Protein AF-A0A955KZ70-F1 (afdb_monomer_lite)

Radius of gyration: 21.98 Å; chains: 1; bounding box: 51×61×55 Å

Organism: NCBI:txid2099670

Structure (mmCIF, N/CA/C/O backbone):
data_AF-A0A955KZ70-F1
#
_entry.id   AF-A0A955KZ70-F1
#
loop_
_atom_site.group_PDB
_atom_site.id
_atom_site.type_symbol
_atom_site.label_atom_id
_atom_site.label_alt_id
_atom_site.label_comp_id
_atom_site.label_asym_id
_atom_site.label_entity_id
_atom_site.label_seq_id
_atom_site.pdbx_PDB_ins_code
_atom_site.Cartn_x
_atom_site.Cartn_y
_atom_site.Cartn_z
_atom_site.occupancy
_atom_site.B_iso_or_equiv
_atom_site.auth_seq_id
_atom_site.auth_comp_id
_atom_site.auth_asym_id
_atom_site.auth_atom_id
_atom_site.pdbx_PDB_model_num
ATOM 1 N N . MET A 1 1 ? 2.677 -32.864 -7.593 1.00 46.44 1 MET A N 1
ATOM 2 C CA . MET A 1 1 ? 2.052 -32.906 -6.251 1.00 46.44 1 MET A CA 1
ATOM 3 C C . MET A 1 1 ? 2.505 -31.728 -5.396 1.00 46.44 1 MET A C 1
ATOM 5 O O . MET A 1 1 ? 1.663 -30.905 -5.088 1.00 46.44 1 MET A O 1
ATOM 9 N N . VAL A 1 2 ? 3.796 -31.563 -5.073 1.00 53.03 2 VAL A N 1
ATOM 10 C CA . VAL A 1 2 ? 4.272 -30.420 -4.250 1.00 53.03 2 VAL A CA 1
ATOM 11 C C . VAL A 1 2 ? 3.985 -29.051 -4.892 1.00 53.03 2 VAL A C 1
ATOM 13 O O . VAL A 1 2 ? 3.490 -28.152 -4.223 1.00 53.03 2 VAL A O 1
ATOM 16 N N . THR A 1 3 ? 4.200 -28.909 -6.201 1.00 54.19 3 THR A N 1
ATOM 17 C CA . THR A 1 3 ? 3.889 -27.685 -6.969 1.00 54.19 3 TH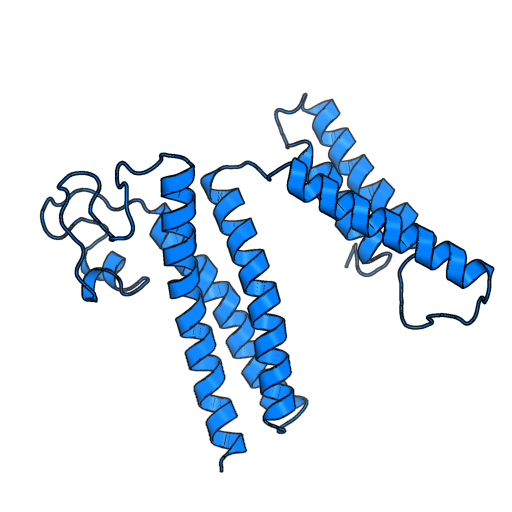R A CA 1
ATOM 18 C C . THR A 1 3 ? 2.397 -27.343 -6.976 1.00 54.19 3 THR A C 1
ATOM 20 O O . THR A 1 3 ? 2.022 -26.181 -6.878 1.00 54.19 3 THR A O 1
ATOM 23 N N . THR A 1 4 ? 1.538 -28.360 -7.008 1.00 56.03 4 THR A N 1
ATOM 24 C CA . THR A 1 4 ? 0.077 -28.217 -7.002 1.00 56.03 4 THR A CA 1
ATOM 25 C C . THR A 1 4 ? -0.451 -27.763 -5.634 1.00 56.03 4 THR A C 1
ATOM 27 O O . THR A 1 4 ? -1.346 -26.930 -5.578 1.00 56.03 4 THR A O 1
ATOM 30 N N . TYR A 1 5 ? 0.146 -28.242 -4.534 1.00 57.38 5 TYR A N 1
ATOM 31 C CA . TYR A 1 5 ? -0.207 -27.837 -3.164 1.00 57.38 5 TYR A CA 1
ATOM 32 C C . TYR A 1 5 ? 0.228 -26.406 -2.822 1.00 57.38 5 TYR A C 1
ATOM 34 O O . TYR A 1 5 ? -0.508 -25.686 -2.147 1.00 57.38 5 TYR A O 1
ATOM 42 N N . ILE A 1 6 ? 1.405 -25.981 -3.297 1.00 59.75 6 ILE A N 1
ATOM 43 C CA . ILE A 1 6 ? 1.870 -24.594 -3.139 1.00 59.75 6 ILE A CA 1
ATOM 44 C C . ILE A 1 6 ? 0.916 -23.637 -3.867 1.00 59.75 6 ILE A C 1
ATOM 46 O O . ILE A 1 6 ? 0.577 -22.597 -3.310 1.00 59.75 6 ILE A O 1
ATOM 50 N N . GLY A 1 7 ? 0.425 -24.030 -5.049 1.00 60.81 7 GLY A N 1
ATOM 51 C CA . GLY A 1 7 ? -0.541 -23.255 -5.828 1.00 60.81 7 GLY A CA 1
ATOM 52 C C . GLY A 1 7 ? -1.852 -22.972 -5.091 1.00 60.81 7 GLY A C 1
ATOM 53 O O . GLY A 1 7 ? -2.338 -21.860 -5.173 1.00 60.81 7 GLY A O 1
ATOM 54 N N . SER A 1 8 ? -2.401 -23.921 -4.322 1.00 71.50 8 SER A N 1
ATOM 55 C CA . SER A 1 8 ? -3.712 -23.730 -3.665 1.00 71.50 8 SER A CA 1
ATOM 56 C C . SER A 1 8 ? -3.635 -23.117 -2.262 1.00 71.50 8 SER A C 1
ATOM 58 O O . SER A 1 8 ? -4.561 -22.435 -1.839 1.00 71.50 8 SER A O 1
ATOM 60 N N . ILE A 1 9 ? -2.564 -23.375 -1.502 1.00 85.31 9 ILE A N 1
ATOM 61 C CA . ILE A 1 9 ? -2.463 -22.929 -0.098 1.00 85.31 9 ILE A CA 1
ATOM 62 C C . ILE A 1 9 ? -1.938 -21.494 -0.001 1.00 85.31 9 ILE A C 1
ATOM 64 O O . ILE A 1 9 ? -2.443 -20.699 0.791 1.00 85.31 9 ILE A O 1
ATOM 68 N N . LEU A 1 10 ? -0.926 -21.153 -0.802 1.00 87.88 10 LEU A N 1
ATOM 69 C CA . LEU A 1 10 ? -0.302 -19.832 -0.796 1.00 87.88 10 LEU A CA 1
ATOM 70 C C . LEU A 1 10 ? -1.296 -18.670 -1.004 1.00 87.88 10 LEU A C 1
ATOM 72 O O . LEU A 1 10 ? -1.274 -17.755 -0.180 1.00 87.88 10 LEU A O 1
ATOM 76 N N . PRO A 1 11 ? -2.189 -18.674 -2.015 1.00 89.25 11 PRO A N 1
ATOM 77 C CA . PRO A 1 11 ? -3.145 -17.582 -2.220 1.00 89.25 11 PRO A CA 1
ATOM 78 C C . PRO A 1 11 ? -4.114 -17.431 -1.041 1.00 89.25 11 PRO A C 1
ATOM 80 O O . PRO A 1 11 ? -4.435 -16.309 -0.657 1.00 89.25 11 PRO A O 1
ATOM 83 N N . ILE A 1 12 ? -4.521 -18.533 -0.401 1.00 91.25 12 ILE A N 1
ATOM 84 C CA . ILE A 1 12 ? -5.393 -18.505 0.785 1.00 91.25 12 ILE A CA 1
ATOM 85 C C . ILE A 1 12 ? -4.675 -17.846 1.968 1.00 91.25 12 ILE A C 1
ATOM 87 O O . ILE A 1 12 ? -5.262 -17.021 2.670 1.00 91.25 12 ILE A O 1
ATOM 91 N N . LEU A 1 13 ? -3.397 -18.177 2.183 1.00 92.00 13 LEU A N 1
ATOM 92 C CA . LEU A 1 13 ? -2.587 -17.546 3.228 1.00 92.00 13 LEU A CA 1
ATOM 93 C C . LEU A 1 13 ? -2.415 -16.045 2.970 1.00 92.00 13 LEU A C 1
ATOM 95 O O . LEU A 1 13 ? -2.561 -15.249 3.895 1.00 92.00 13 LEU A O 1
ATOM 99 N N . VAL A 1 14 ? -2.151 -15.657 1.720 1.00 92.69 14 VAL A N 1
ATOM 100 C CA . VAL A 1 14 ? -2.028 -14.252 1.303 1.00 92.69 14 VAL A CA 1
ATOM 101 C C . VAL A 1 14 ? -3.346 -13.504 1.527 1.00 92.69 14 VAL A C 1
ATOM 103 O O . VAL A 1 14 ? -3.342 -12.442 2.148 1.00 92.69 14 VAL A O 1
ATOM 106 N N . LEU A 1 15 ? -4.478 -14.081 1.120 1.00 94.25 15 LEU A N 1
ATOM 107 C CA . LEU A 1 15 ? -5.811 -13.513 1.335 1.00 94.25 15 LEU A CA 1
ATOM 108 C C . LEU A 1 15 ? -6.093 -13.259 2.824 1.00 94.25 15 LEU A C 1
ATOM 110 O O . LEU A 1 15 ? -6.587 -12.192 3.182 1.00 94.25 15 LEU A O 1
ATOM 114 N N . ALA A 1 16 ? -5.769 -14.221 3.694 1.00 93.75 16 ALA A N 1
ATOM 115 C CA . ALA A 1 16 ? -5.977 -14.095 5.137 1.00 93.75 16 ALA A CA 1
ATOM 116 C C . ALA A 1 16 ? -5.027 -13.078 5.795 1.00 93.75 16 ALA A C 1
ATOM 118 O O . ALA A 1 16 ? -5.385 -12.444 6.788 1.00 93.75 16 ALA A O 1
ATOM 119 N N . LEU A 1 17 ? -3.824 -12.906 5.246 1.00 94.00 17 LEU A N 1
ATOM 120 C CA . LEU A 1 17 ? -2.806 -12.000 5.773 1.00 94.00 17 LEU A CA 1
ATOM 121 C C . LEU A 1 17 ? -3.188 -10.521 5.594 1.00 94.00 17 LEU A C 1
ATOM 123 O O . LEU A 1 17 ? -2.917 -9.716 6.484 1.00 94.00 17 LEU A O 1
ATOM 127 N N . GLY A 1 18 ? -3.871 -10.165 4.504 1.00 94.19 18 GLY A N 1
ATOM 128 C CA . GLY A 1 18 ? -4.279 -8.784 4.217 1.00 94.19 18 GLY A CA 1
ATOM 129 C C . GLY A 1 18 ? -5.110 -8.115 5.322 1.00 94.19 18 GLY A C 1
ATOM 130 O O . GLY A 1 18 ? -4.689 -7.081 5.844 1.00 94.19 18 GLY A O 1
ATOM 131 N N . PRO A 1 19 ? -6.259 -8.685 5.733 1.00 94.19 19 PRO A N 1
ATOM 132 C CA . PRO A 1 19 ? -7.083 -8.144 6.817 1.00 94.19 19 PRO A CA 1
ATOM 133 C C . PRO A 1 19 ? -6.347 -8.071 8.156 1.00 94.19 19 PRO A C 1
ATOM 135 O O . PRO A 1 19 ? -6.541 -7.123 8.911 1.00 94.19 19 PRO A O 1
ATOM 138 N N . VAL A 1 20 ? -5.484 -9.050 8.450 1.00 93.81 20 VAL A N 1
ATOM 139 C CA . VAL A 1 20 ? -4.695 -9.081 9.692 1.00 93.81 20 VAL A CA 1
ATOM 140 C C . VAL A 1 20 ? -3.697 -7.925 9.722 1.00 93.81 20 VAL A C 1
ATOM 142 O O . VAL A 1 20 ? -3.636 -7.193 10.712 1.00 93.81 20 VAL A O 1
ATOM 145 N N . LEU A 1 21 ? -2.952 -7.723 8.629 1.00 93.50 21 LEU A N 1
ATOM 146 C CA . LEU A 1 21 ? -2.047 -6.582 8.494 1.00 93.50 21 LEU A CA 1
ATOM 147 C C . LEU A 1 21 ? -2.810 -5.259 8.579 1.00 93.50 21 LEU A C 1
ATOM 149 O O . LEU A 1 21 ? -2.391 -4.362 9.306 1.00 93.50 21 LEU A O 1
ATOM 153 N N . ALA A 1 22 ? -3.944 -5.145 7.890 1.00 93.81 22 ALA A N 1
ATOM 154 C CA . ALA A 1 22 ? -4.747 -3.931 7.898 1.00 93.81 22 ALA A CA 1
ATOM 155 C C . ALA A 1 22 ? -5.300 -3.589 9.289 1.00 93.81 22 ALA A C 1
ATOM 157 O O . ALA A 1 22 ? -5.243 -2.431 9.694 1.00 93.81 22 ALA A O 1
ATOM 158 N N . SER A 1 23 ? -5.775 -4.587 10.041 1.00 91.69 23 SER A N 1
ATOM 159 C CA . SER A 1 23 ? -6.260 -4.415 11.417 1.00 91.69 23 SER A CA 1
ATOM 160 C C . SER A 1 23 ? -5.151 -3.893 12.338 1.00 91.69 23 SER A C 1
ATOM 162 O O . SER A 1 23 ? -5.338 -2.924 13.078 1.00 91.69 23 SER A O 1
ATOM 164 N N . PHE A 1 24 ? -3.951 -4.479 12.236 1.00 90.19 24 PHE A N 1
ATOM 165 C CA . PHE A 1 24 ? -2.783 -4.033 12.996 1.00 90.19 24 PHE A CA 1
ATOM 166 C C . PHE A 1 24 ? -2.364 -2.601 12.635 1.00 90.19 24 PHE A C 1
ATOM 168 O O . PHE A 1 24 ? -2.161 -1.775 13.528 1.00 90.19 24 PHE A O 1
ATOM 175 N N . LEU A 1 25 ? -2.267 -2.292 11.339 1.00 89.88 25 LEU A N 1
ATOM 176 C CA . LEU A 1 25 ? -1.897 -0.964 10.849 1.00 89.88 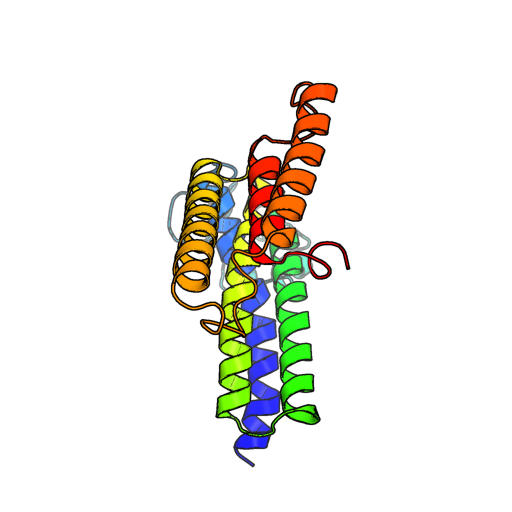25 LEU A CA 1
ATOM 177 C C . LEU A 1 25 ? -2.917 0.095 11.266 1.00 89.88 25 LEU A C 1
ATOM 179 O O . LEU A 1 25 ? -2.528 1.143 11.771 1.00 89.88 25 LEU A O 1
ATOM 183 N N . ALA A 1 26 ? -4.213 -0.192 11.134 1.00 90.75 26 ALA A N 1
ATOM 184 C CA . ALA A 1 26 ? -5.276 0.703 11.575 1.00 90.75 26 ALA A CA 1
ATOM 185 C C . ALA A 1 26 ? -5.158 1.021 13.069 1.00 90.75 26 ALA A C 1
ATOM 187 O O . ALA A 1 26 ? -5.170 2.190 13.451 1.00 90.75 26 ALA A O 1
ATOM 188 N N . ALA A 1 27 ? -4.967 0.001 13.910 1.00 88.00 27 ALA A N 1
ATOM 189 C CA . ALA A 1 27 ? -4.775 0.199 15.343 1.00 88.00 27 ALA A CA 1
ATOM 190 C C . ALA A 1 27 ? -3.533 1.054 15.651 1.00 88.00 27 ALA A C 1
ATOM 192 O O . ALA A 1 27 ? -3.576 1.903 16.541 1.00 88.00 27 ALA A O 1
ATOM 193 N N . GLN A 1 28 ? -2.435 0.862 14.916 1.00 87.69 28 GLN A N 1
ATOM 194 C CA . GLN A 1 28 ? -1.212 1.642 15.097 1.00 87.69 28 GLN A CA 1
ATOM 195 C C . GLN A 1 28 ? -1.403 3.113 14.699 1.00 87.69 28 GLN A C 1
ATOM 197 O O . GLN A 1 28 ? -1.116 4.000 15.502 1.00 87.69 28 GLN A O 1
ATOM 202 N N . VAL A 1 29 ? -1.970 3.370 13.517 1.00 87.44 29 VAL A N 1
ATOM 203 C CA . VAL A 1 29 ? -2.282 4.725 13.029 1.00 87.44 29 VAL A CA 1
ATOM 204 C C . VAL A 1 29 ? -3.228 5.443 13.991 1.00 87.44 29 VAL A C 1
ATOM 206 O O . VAL A 1 29 ? -3.049 6.626 14.281 1.00 87.44 29 VAL A O 1
ATOM 209 N N . MET A 1 30 ? -4.217 4.734 14.539 1.00 86.00 30 MET A N 1
ATOM 210 C CA . MET A 1 30 ? -5.145 5.310 15.510 1.00 86.00 30 MET A CA 1
ATOM 211 C C . MET A 1 30 ? -4.475 5.703 16.830 1.00 86.00 30 MET A C 1
ATOM 213 O O . MET A 1 30 ? -4.796 6.759 17.377 1.00 86.00 30 MET A O 1
ATOM 217 N N . ARG A 1 31 ? -3.518 4.908 17.321 1.00 85.81 31 ARG A N 1
ATOM 218 C CA . ARG A 1 31 ? -2.749 5.234 18.533 1.00 85.81 31 ARG A CA 1
ATOM 219 C C . ARG A 1 31 ? -1.814 6.416 18.321 1.00 85.81 31 ARG A C 1
ATOM 221 O O . ARG A 1 31 ? -1.757 7.296 19.175 1.00 85.81 31 ARG A O 1
ATOM 228 N N . GLU A 1 32 ? -1.098 6.442 17.199 1.00 83.69 32 GLU A N 1
ATOM 229 C CA . GLU A 1 32 ? -0.140 7.508 16.879 1.00 83.69 32 GLU A CA 1
ATOM 230 C C . GLU A 1 32 ? -0.822 8.870 16.737 1.00 83.69 32 GLU A C 1
ATOM 232 O O . GLU A 1 32 ? -0.298 9.876 17.210 1.00 83.69 32 GLU A O 1
ATOM 237 N N . ASN A 1 33 ? -2.026 8.891 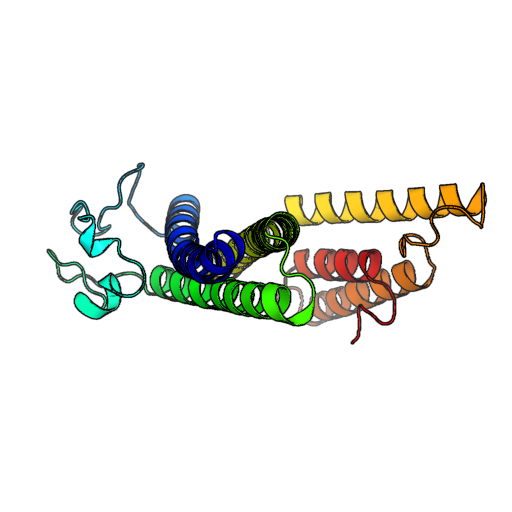16.163 1.00 82.94 33 ASN A N 1
ATOM 238 C CA . ASN A 1 33 ? -2.805 10.114 15.973 1.00 82.94 33 ASN A CA 1
ATOM 239 C C . ASN A 1 33 ? -3.749 10.440 17.145 1.00 82.94 33 ASN A C 1
ATOM 241 O O . ASN A 1 33 ? -4.501 11.410 17.077 1.00 82.94 33 ASN A O 1
ATOM 245 N N . GLY A 1 34 ? -3.722 9.652 18.227 1.00 80.94 34 GLY A N 1
ATOM 246 C CA . GLY A 1 34 ? -4.518 9.912 19.429 1.00 80.94 34 GLY A CA 1
ATOM 247 C C . GLY A 1 34 ? -6.029 9.722 19.254 1.00 80.94 34 GLY A C 1
ATOM 248 O O . GLY A 1 34 ? -6.797 10.270 20.041 1.00 80.94 34 GLY A O 1
ATOM 249 N N . PHE A 1 35 ? -6.468 8.945 18.256 1.00 80.62 35 PHE A N 1
ATOM 250 C CA . PHE A 1 35 ? -7.884 8.590 18.081 1.00 80.62 35 PHE A CA 1
ATOM 251 C C . PHE A 1 35 ? -8.385 7.626 19.169 1.00 80.62 35 PHE A C 1
ATOM 253 O O . PHE A 1 35 ? -9.586 7.542 19.408 1.00 80.62 35 PHE A O 1
ATOM 260 N N . THR A 1 36 ? -7.472 6.923 19.845 1.00 76.19 36 THR A N 1
ATOM 261 C CA . THR A 1 36 ? -7.767 5.941 20.901 1.00 76.19 36 THR A CA 1
ATOM 262 C C . THR A 1 36 ? -7.035 6.295 22.194 1.00 76.19 36 THR A C 1
ATOM 264 O O . THR A 1 36 ? -5.884 6.737 22.156 1.00 76.19 36 THR A O 1
ATOM 267 N N . GLY A 1 37 ? -7.657 6.039 23.347 1.00 67.31 37 GLY A N 1
ATOM 268 C CA . GLY A 1 37 ? -7.034 6.208 24.666 1.00 67.31 37 GLY A CA 1
ATOM 269 C C . GLY A 1 37 ? -6.081 5.066 25.044 1.00 67.31 37 GLY A C 1
ATOM 270 O O . GLY A 1 37 ? -5.292 5.199 25.983 1.00 67.31 37 GLY A O 1
ATOM 271 N N . ALA A 1 38 ? -6.135 3.948 24.314 1.00 68.75 38 ALA A N 1
ATOM 272 C CA . ALA A 1 38 ? -5.283 2.783 24.507 1.00 68.75 38 ALA A CA 1
ATOM 273 C C . ALA A 1 38 ? -3.780 3.101 24.346 1.00 68.75 38 ALA A C 1
ATOM 275 O O . ALA A 1 38 ? -3.282 3.319 23.242 1.00 68.75 38 ALA A O 1
ATOM 276 N N . LYS A 1 39 ? -3.027 3.046 25.453 1.00 61.41 39 LYS A N 1
ATOM 277 C CA . LYS A 1 39 ? -1.557 3.150 25.476 1.00 61.41 39 LYS A CA 1
ATOM 278 C C . LYS A 1 39 ? -0.944 1.787 25.807 1.00 61.41 39 LYS A C 1
ATOM 280 O O . LYS A 1 39 ? -1.027 1.333 26.944 1.00 61.41 39 LYS A O 1
ATOM 285 N N . GLY A 1 40 ? -0.337 1.126 24.819 1.00 64.94 40 GLY A N 1
ATOM 286 C CA . GLY A 1 40 ? 0.398 -0.133 25.003 1.00 64.94 40 GLY A CA 1
ATOM 287 C C . GLY A 1 40 ? 0.194 -1.155 23.881 1.00 64.94 40 GLY A C 1
ATOM 288 O O . GLY A 1 40 ? -0.553 -0.925 22.935 1.00 64.94 40 GLY A O 1
ATOM 289 N N . ASN A 1 41 ? 0.852 -2.312 24.008 1.00 65.31 41 ASN A N 1
ATOM 290 C CA . ASN A 1 41 ? 0.853 -3.358 22.973 1.00 65.31 41 ASN A CA 1
ATOM 291 C C . ASN A 1 41 ? -0.421 -4.215 22.927 1.00 65.31 41 ASN A C 1
ATOM 293 O O . ASN A 1 41 ? -0.610 -4.966 21.973 1.00 65.31 41 ASN A O 1
ATOM 297 N N . ARG A 1 42 ? -1.281 -4.163 23.951 1.00 77.19 42 ARG A N 1
ATOM 298 C CA . ARG A 1 42 ? -2.476 -5.016 24.019 1.00 77.19 42 ARG A CA 1
ATOM 299 C C . ARG A 1 42 ? -3.686 -4.325 23.398 1.00 77.19 42 ARG A C 1
ATOM 301 O O . ARG A 1 42 ? -3.906 -3.137 23.610 1.00 77.19 42 ARG A O 1
ATOM 308 N N . SER A 1 43 ? -4.492 -5.095 22.672 1.00 79.38 43 SER A N 1
ATOM 309 C CA . SER A 1 43 ? -5.783 -4.643 22.154 1.00 79.38 43 SER A CA 1
ATOM 310 C C . SER A 1 43 ? -6.782 -4.527 23.305 1.00 79.38 43 SER A C 1
ATOM 312 O O . SER A 1 43 ? -7.121 -5.520 23.956 1.00 79.38 43 SER A O 1
ATOM 314 N N . VAL A 1 44 ? -7.229 -3.304 23.576 1.00 84.81 44 VAL A N 1
ATOM 315 C CA . VAL A 1 44 ? -8.145 -2.976 24.673 1.00 84.81 44 VAL A CA 1
ATOM 316 C C . VAL A 1 44 ? -9.274 -2.092 24.161 1.00 84.81 44 VAL A C 1
ATOM 318 O O . VAL A 1 44 ? -9.094 -1.336 23.213 1.00 84.81 44 VAL A O 1
ATOM 321 N N . CYS A 1 45 ? -10.439 -2.185 24.791 1.00 83.19 45 CYS A N 1
ATOM 322 C CA . CYS A 1 45 ? -11.532 -1.253 24.545 1.00 83.19 45 CYS A CA 1
ATOM 323 C C . CYS A 1 45 ? -11.221 0.116 25.168 1.00 83.19 45 CYS A C 1
ATOM 325 O O . CYS A 1 45 ? -10.943 0.187 26.365 1.00 83.19 45 CYS A O 1
ATOM 327 N N . ASP A 1 46 ? -11.357 1.192 24.390 1.00 79.94 46 ASP A N 1
ATOM 328 C CA . ASP A 1 46 ? -11.073 2.563 24.837 1.00 79.94 46 ASP A CA 1
ATOM 329 C C . ASP A 1 46 ? -12.003 3.075 25.945 1.00 79.94 46 ASP A C 1
ATOM 331 O O . ASP A 1 46 ? -11.604 3.925 26.734 1.00 79.94 46 ASP A O 1
ATOM 335 N N . HIS A 1 47 ? -13.228 2.547 26.041 1.00 83.06 47 HIS A N 1
ATOM 336 C CA . HIS A 1 47 ? -14.207 3.007 27.031 1.00 83.06 47 HIS A CA 1
ATOM 337 C C . HIS A 1 47 ? -14.127 2.240 28.357 1.00 83.06 47 HIS A C 1
ATOM 339 O O . HIS A 1 47 ? -14.238 2.826 29.430 1.00 83.06 47 HIS A O 1
ATOM 345 N N . CYS A 1 48 ? -14.005 0.910 28.312 1.00 83.81 48 CYS A N 1
ATOM 346 C CA . CYS A 1 48 ? -14.082 0.073 29.518 1.00 83.81 48 CYS A CA 1
ATOM 347 C C . CYS A 1 48 ? -12.759 -0.595 29.910 1.00 83.81 48 CYS A C 1
ATOM 349 O O . CYS A 1 48 ? -12.720 -1.314 30.907 1.00 83.81 48 CYS A O 1
ATOM 351 N N . GLY A 1 49 ? -11.695 -0.424 29.118 1.00 82.81 49 GLY A N 1
ATOM 352 C CA . GLY A 1 49 ? -10.398 -1.059 29.359 1.00 82.81 49 GLY A CA 1
ATOM 353 C C . GLY A 1 49 ? -10.414 -2.585 29.225 1.00 82.81 49 GLY A C 1
ATOM 354 O O . GLY A 1 49 ? -9.449 -3.248 29.604 1.00 82.81 49 GLY A O 1
ATOM 355 N N . TYR A 1 50 ? -11.499 -3.174 28.706 1.00 84.81 50 TYR A N 1
ATOM 356 C CA . TYR A 1 50 ? -11.584 -4.616 28.503 1.00 84.81 50 TYR A CA 1
ATOM 357 C C . TYR A 1 50 ? -10.508 -5.080 27.524 1.00 84.81 50 TYR A C 1
ATOM 359 O O . TYR A 1 50 ? -10.458 -4.612 26.387 1.00 84.81 50 TYR A O 1
ATOM 367 N N . GLN A 1 51 ? -9.679 -6.026 27.962 1.00 86.25 51 GLN A N 1
ATOM 368 C CA . GLN A 1 51 ? -8.710 -6.682 27.100 1.00 86.25 51 GLN A CA 1
ATOM 369 C C . GLN A 1 51 ? -9.427 -7.649 26.149 1.00 86.25 51 GLN A C 1
ATOM 371 O O . GLN A 1 51 ? -10.051 -8.617 26.594 1.00 86.25 51 GLN A O 1
ATOM 376 N N . LEU A 1 52 ? -9.309 -7.380 24.848 1.00 84.12 52 LEU A N 1
ATOM 377 C CA . LEU A 1 52 ? -9.951 -8.151 23.784 1.00 84.12 52 LEU A CA 1
ATOM 378 C C . LEU A 1 52 ? -9.396 -9.581 23.741 1.00 84.12 52 LEU A C 1
ATOM 380 O O . LEU A 1 52 ? -8.188 -9.799 23.881 1.00 84.12 52 LEU A O 1
ATOM 384 N N . GLN A 1 53 ? -10.288 -10.559 23.575 1.00 86.25 53 GLN A N 1
ATOM 385 C CA . GLN A 1 53 ? -9.911 -11.964 23.417 1.00 86.25 53 GLN A CA 1
ATOM 386 C C . GLN A 1 53 ? -9.501 -12.245 21.965 1.00 86.25 53 GLN A C 1
ATOM 388 O O . GLN A 1 53 ? -9.924 -11.517 21.069 1.00 86.25 53 GLN A O 1
ATOM 393 N N . PRO A 1 54 ? -8.761 -13.334 21.683 1.00 83.56 54 PRO A N 1
ATOM 394 C CA . PRO A 1 54 ? -8.403 -13.711 20.312 1.00 83.56 54 PRO A CA 1
ATOM 395 C C . PRO A 1 54 ? -9.603 -13.805 19.361 1.00 83.56 54 PRO A C 1
ATOM 397 O O . PRO A 1 54 ? -9.504 -13.420 18.203 1.00 83.56 54 PRO A O 1
ATOM 400 N N . ILE A 1 55 ? -10.762 -14.246 19.861 1.00 84.25 55 ILE A N 1
ATOM 401 C CA . ILE A 1 55 ? -11.995 -14.336 19.067 1.00 84.25 55 ILE A CA 1
ATOM 402 C C . ILE A 1 55 ? -12.556 -12.958 18.683 1.00 84.25 55 ILE A C 1
ATOM 404 O O . ILE A 1 55 ? -13.227 -12.826 17.665 1.00 84.25 55 ILE A O 1
ATOM 408 N N . ASP A 1 56 ? -12.259 -11.928 19.480 1.00 83.25 56 ASP A N 1
ATOM 409 C CA . ASP A 1 56 ? -12.647 -10.546 19.200 1.00 83.25 56 ASP A CA 1
ATOM 410 C C . ASP A 1 56 ? -11.648 -9.868 18.233 1.00 83.25 56 ASP A C 1
ATOM 412 O O . ASP A 1 56 ? -11.910 -8.767 17.756 1.00 83.25 56 ASP A O 1
ATOM 416 N N . LEU A 1 57 ? -10.522 -10.527 17.921 1.00 84.88 57 LEU A N 1
ATOM 417 C CA . LEU A 1 57 ? -9.461 -10.046 17.027 1.00 84.88 57 LEU A CA 1
ATOM 418 C C . LEU A 1 57 ? -9.504 -10.681 15.631 1.00 84.88 57 LEU A C 1
ATOM 420 O O . LEU A 1 57 ? -8.639 -10.382 14.814 1.00 84.88 57 LEU A O 1
ATOM 424 N N . ILE A 1 58 ? -10.471 -11.563 15.350 1.00 88.31 58 ILE A N 1
ATOM 425 C CA . ILE A 1 58 ? -10.635 -12.151 14.014 1.00 88.31 58 ILE A CA 1
ATOM 426 C C . ILE A 1 58 ? -11.144 -11.050 13.069 1.00 88.31 58 ILE A C 1
ATOM 428 O O . ILE A 1 58 ? -12.295 -10.630 13.244 1.00 88.31 58 ILE A O 1
ATOM 432 N N . PRO A 1 59 ? -10.342 -10.600 12.079 1.00 86.50 59 PRO A N 1
ATOM 433 C CA . PRO A 1 59 ? -10.715 -9.488 11.208 1.00 86.50 59 PRO A CA 1
ATOM 434 C C . PRO A 1 59 ? -12.051 -9.744 10.512 1.00 86.50 59 PRO A C 1
ATOM 436 O O . PRO A 1 59 ? -12.334 -10.881 10.125 1.00 86.50 59 PRO A O 1
ATOM 439 N N . LEU A 1 60 ? -12.855 -8.694 10.335 1.00 87.75 60 LEU A N 1
ATOM 440 C CA . LEU A 1 60 ? -14.203 -8.664 9.750 1.00 87.75 60 LEU A CA 1
ATOM 441 C C . LEU A 1 60 ? -15.264 -9.448 10.533 1.00 87.75 60 LEU A C 1
ATOM 443 O O . LEU A 1 60 ? -16.361 -8.941 10.779 1.00 87.75 60 LEU A O 1
ATOM 447 N N . LEU A 1 61 ? -14.950 -10.677 10.935 1.00 87.50 61 LEU A N 1
ATOM 448 C CA . LEU A 1 61 ? -15.868 -11.595 11.587 1.00 87.50 61 LEU A CA 1
ATOM 449 C C . LEU A 1 61 ? -16.230 -11.117 12.993 1.00 87.50 61 LEU A C 1
ATOM 451 O O . LEU A 1 61 ? -17.404 -11.160 13.364 1.00 87.50 61 LEU A O 1
ATOM 455 N N . SER A 1 62 ? -15.254 -10.614 13.757 1.00 85.75 62 SER A N 1
ATOM 456 C CA . SER A 1 62 ? -15.496 -10.107 15.109 1.00 85.75 62 SER A CA 1
ATOM 457 C C . SER A 1 62 ? -16.464 -8.923 15.096 1.00 85.75 62 SER A C 1
ATOM 459 O O . SER A 1 62 ? -17.417 -8.906 15.875 1.00 85.75 62 SER A O 1
ATOM 461 N N . PHE A 1 63 ? -16.299 -7.983 14.159 1.00 85.56 63 PHE A N 1
ATOM 462 C CA . PHE A 1 63 ? -17.175 -6.821 14.018 1.00 85.56 63 PHE A CA 1
ATOM 463 C C . PHE A 1 63 ? -18.619 -7.230 13.700 1.00 85.56 63 PHE A C 1
ATOM 465 O O . PHE A 1 63 ? -19.555 -6.725 14.322 1.00 85.56 63 PHE A O 1
ATOM 472 N N . VAL A 1 64 ? -18.810 -8.187 12.784 1.00 86.88 64 VAL A N 1
ATOM 473 C CA . VAL A 1 64 ? -20.143 -8.692 12.415 1.00 86.88 64 VAL A CA 1
ATOM 474 C C . VAL A 1 64 ? -20.789 -9.453 13.577 1.00 86.88 64 VAL A C 1
ATOM 476 O O . VAL A 1 64 ? -21.938 -9.178 13.925 1.00 86.88 64 VAL A O 1
ATOM 479 N N . MET A 1 65 ? -20.055 -10.361 14.229 1.00 88.25 65 MET A N 1
ATOM 480 C CA . MET A 1 65 ? -20.559 -11.149 15.364 1.00 88.25 65 MET A CA 1
ATOM 481 C C . MET A 1 65 ? -20.935 -10.272 16.561 1.00 88.25 65 MET A C 1
ATOM 483 O O . MET A 1 65 ? -21.952 -10.504 17.214 1.00 88.25 65 MET A O 1
ATOM 487 N N . LEU A 1 66 ? -20.134 -9.243 16.831 1.00 85.75 66 LEU A N 1
ATOM 488 C CA . LEU A 1 66 ? -20.356 -8.293 17.916 1.00 85.75 66 LEU A CA 1
ATOM 489 C C . LEU A 1 66 ? -21.316 -7.152 17.534 1.00 85.75 66 LEU A C 1
ATOM 491 O O . LEU A 1 66 ? -21.604 -6.288 18.363 1.00 85.75 66 LEU A O 1
ATOM 495 N N . ARG A 1 67 ? -21.821 -7.132 16.289 1.00 86.94 67 ARG A N 1
ATOM 496 C CA . ARG A 1 67 ? -22.678 -6.069 15.730 1.00 86.94 67 ARG A CA 1
ATOM 497 C C . ARG A 1 67 ? -22.073 -4.668 15.912 1.00 86.94 67 ARG A C 1
ATOM 499 O O . ARG A 1 67 ? -22.782 -3.715 16.239 1.00 86.94 67 ARG A O 1
ATOM 506 N N . GLY A 1 68 ? -20.753 -4.570 15.751 1.00 83.94 68 GLY A N 1
ATOM 507 C CA . GLY A 1 68 ? -19.977 -3.339 15.896 1.00 83.94 68 GLY A CA 1
ATOM 508 C C . GLY A 1 68 ? -19.936 -2.770 17.316 1.00 83.94 68 GLY A C 1
ATOM 509 O O . GLY A 1 68 ? -19.765 -1.563 17.474 1.00 83.94 68 GLY A O 1
ATOM 510 N N . ARG A 1 69 ? -20.135 -3.592 18.357 1.00 87.31 69 ARG A N 1
ATOM 511 C CA . ARG A 1 69 ? -20.150 -3.145 19.760 1.00 87.31 69 ARG A CA 1
ATOM 512 C C . ARG A 1 69 ? -19.199 -3.944 20.641 1.00 87.31 69 ARG A C 1
ATOM 514 O O . ARG A 1 69 ? -18.985 -5.130 20.434 1.00 87.31 69 ARG A O 1
ATOM 521 N N . CYS A 1 70 ? -18.651 -3.324 21.679 1.00 85.94 70 CYS A N 1
ATOM 522 C CA . CYS A 1 70 ? -17.835 -4.028 22.660 1.00 85.94 70 CYS A CA 1
ATOM 523 C C . CYS A 1 70 ? -18.658 -5.108 23.382 1.00 85.94 70 CYS A C 1
ATOM 525 O O . CYS A 1 70 ? -19.741 -4.830 23.898 1.00 85.94 70 CYS A O 1
ATOM 527 N N . ARG A 1 71 ? -18.099 -6.318 23.508 1.00 87.19 71 ARG A N 1
ATOM 528 C CA . ARG A 1 71 ? -18.714 -7.458 24.211 1.00 87.19 71 ARG A CA 1
ATOM 529 C C . ARG A 1 71 ? -19.113 -7.148 25.660 1.00 87.19 71 ARG A C 1
ATOM 531 O O . ARG A 1 71 ? -20.099 -7.697 26.139 1.00 87.19 71 ARG A O 1
ATOM 538 N N . LYS A 1 72 ? -18.336 -6.316 26.366 1.00 87.00 72 LYS A N 1
ATOM 539 C CA . LYS A 1 72 ? -18.585 -5.985 27.780 1.00 87.00 72 LYS A CA 1
ATOM 540 C C . LYS A 1 72 ? -19.453 -4.747 27.974 1.00 87.00 72 LYS A C 1
ATOM 542 O O . LYS A 1 72 ? -20.445 -4.828 28.684 1.00 87.00 72 LYS A O 1
ATOM 547 N N . CYS A 1 73 ? -19.062 -3.603 27.410 1.00 87.12 73 CYS A N 1
ATOM 548 C CA . CYS A 1 73 ? -19.743 -2.331 27.684 1.00 87.12 73 CYS A CA 1
ATOM 549 C C . CYS A 1 73 ? -20.784 -1.935 26.631 1.00 87.12 73 CYS A C 1
ATOM 551 O O . CYS A 1 73 ? -21.524 -0.986 26.855 1.00 87.12 73 CYS A O 1
ATOM 553 N N . GLY A 1 74 ? -20.847 -2.622 25.486 1.00 86.12 74 GLY A N 1
ATOM 554 C CA . GLY A 1 74 ? -21.776 -2.286 24.404 1.00 86.12 74 GLY A CA 1
ATOM 555 C C . GLY A 1 74 ? -21.430 -1.011 23.626 1.00 86.12 74 GLY A C 1
ATOM 556 O O . GLY A 1 74 ? -22.191 -0.646 22.728 1.00 86.12 74 GLY A O 1
ATOM 557 N N . GLU A 1 75 ? -20.303 -0.362 23.939 1.00 86.62 75 GLU A N 1
ATOM 558 C CA . GLU A 1 75 ? -19.825 0.834 23.238 1.00 86.62 75 GLU A CA 1
ATOM 559 C C . GLU A 1 75 ? -19.498 0.522 21.777 1.00 86.62 75 GLU A C 1
ATOM 561 O O . GLU A 1 75 ? -19.053 -0.588 21.467 1.00 86.62 75 GLU A O 1
ATOM 566 N N . ARG A 1 76 ? -19.722 1.477 20.870 1.00 86.50 76 ARG A N 1
ATOM 567 C CA . ARG A 1 76 ? -19.481 1.258 19.439 1.00 86.50 76 ARG A CA 1
ATOM 568 C C . ARG A 1 76 ? -17.984 1.132 19.157 1.00 86.50 76 ARG A C 1
ATOM 570 O O . ARG A 1 76 ? -17.185 1.933 19.629 1.00 86.50 76 ARG A O 1
ATOM 577 N N . ILE A 1 77 ? -17.620 0.125 18.369 1.00 85.00 77 ILE A N 1
ATOM 578 C CA . ILE A 1 77 ? -16.266 -0.029 17.832 1.00 85.00 77 ILE A CA 1
ATOM 579 C C . ILE A 1 77 ? -16.112 0.965 16.680 1.00 85.00 77 ILE A C 1
ATOM 581 O O . ILE A 1 77 ? -17.027 1.097 15.863 1.00 85.00 77 ILE A O 1
ATOM 585 N N . ASP A 1 78 ? -14.972 1.654 16.612 1.00 84.88 78 ASP A N 1
ATOM 586 C CA . ASP A 1 78 ? -14.707 2.607 15.536 1.00 84.88 78 ASP A CA 1
ATOM 587 C C . ASP A 1 78 ? -14.759 1.894 14.164 1.00 84.88 78 ASP A C 1
ATOM 589 O O . ASP A 1 78 ? -13.991 0.952 13.928 1.00 84.88 78 ASP A O 1
ATOM 593 N N . PRO A 1 79 ? -15.653 2.311 13.243 1.00 86.06 79 PRO A N 1
ATOM 594 C CA . PRO A 1 79 ? -15.793 1.688 11.929 1.00 86.06 79 PRO A CA 1
ATOM 595 C C . PRO A 1 79 ? -14.546 1.835 11.047 1.00 86.06 79 PRO A C 1
ATOM 597 O O . PRO A 1 79 ? -14.420 1.101 10.069 1.00 86.06 79 PRO A O 1
ATOM 600 N N . ARG A 1 80 ? -13.611 2.737 11.381 1.00 88.31 80 ARG A N 1
ATOM 601 C CA . ARG A 1 80 ? -12.336 2.908 10.668 1.00 88.31 80 ARG A CA 1
ATOM 602 C C . ARG A 1 80 ? -11.524 1.614 10.622 1.00 88.31 80 ARG A C 1
ATOM 604 O O . ARG A 1 80 ? -10.995 1.275 9.567 1.00 88.31 80 ARG A O 1
ATOM 611 N N . VAL A 1 81 ? -11.475 0.864 11.726 1.00 88.00 81 VAL A N 1
ATOM 612 C CA . VAL A 1 81 ? -10.751 -0.420 11.791 1.00 88.00 81 VAL A CA 1
ATOM 613 C C . VAL A 1 81 ? -11.382 -1.436 10.842 1.00 88.00 81 VAL A C 1
ATOM 615 O O . VAL A 1 81 ? -10.681 -2.068 10.059 1.00 88.00 81 VAL A O 1
ATOM 618 N N . TRP A 1 82 ? -12.714 -1.533 10.846 1.00 90.94 82 TRP A N 1
ATOM 619 C CA . TRP A 1 82 ? -13.439 -2.442 9.959 1.00 90.94 82 TRP A CA 1
ATOM 620 C C . TRP A 1 82 ? -13.263 -2.073 8.479 1.00 90.94 82 TRP A C 1
ATOM 622 O O . TRP A 1 82 ? -13.051 -2.945 7.640 1.00 90.94 82 TRP A O 1
ATOM 632 N N . LEU A 1 83 ? -13.280 -0.776 8.153 1.00 91.44 83 LEU A N 1
ATOM 633 C CA . LEU A 1 83 ? -13.013 -0.301 6.796 1.00 91.44 83 LEU A CA 1
ATOM 634 C C . LEU A 1 83 ? -11.589 -0.657 6.339 1.00 91.44 83 LEU A C 1
ATOM 636 O O . LEU A 1 83 ? -11.411 -1.132 5.219 1.00 91.44 83 LEU A O 1
ATOM 640 N N . ALA A 1 84 ? -10.587 -0.477 7.204 1.00 92.81 84 ALA A N 1
ATOM 641 C CA . ALA A 1 84 ? -9.213 -0.867 6.902 1.00 92.81 84 ALA A CA 1
ATOM 642 C C . ALA A 1 84 ? -9.098 -2.375 6.630 1.00 92.81 84 ALA A C 1
ATOM 644 O O . ALA A 1 84 ? -8.476 -2.772 5.647 1.00 92.81 84 ALA A O 1
ATOM 645 N N . GLU A 1 85 ? -9.750 -3.216 7.436 1.00 94.06 85 GLU A N 1
ATOM 646 C CA . GLU A 1 85 ? -9.778 -4.670 7.230 1.00 94.06 85 GLU A CA 1
ATOM 647 C C . GLU A 1 85 ? -10.368 -5.066 5.868 1.00 94.06 85 GLU A C 1
ATOM 649 O O . GLU A 1 85 ? -9.836 -5.965 5.215 1.00 94.06 85 GLU A O 1
ATOM 654 N N . ILE A 1 86 ? -11.412 -4.371 5.397 1.00 94.19 86 ILE A N 1
ATOM 655 C CA . ILE A 1 86 ? -11.989 -4.588 4.058 1.00 94.19 86 ILE A CA 1
ATOM 656 C C . ILE A 1 86 ? -11.000 -4.202 2.959 1.00 94.19 86 ILE A C 1
ATOM 658 O O . ILE A 1 86 ? -10.864 -4.928 1.973 1.00 94.19 86 ILE A O 1
ATOM 662 N N . ILE A 1 87 ? -10.297 -3.078 3.111 1.00 93.81 87 ILE A N 1
ATOM 663 C CA . ILE A 1 87 ? -9.275 -2.644 2.148 1.00 93.81 87 ILE A CA 1
ATOM 664 C C . ILE A 1 87 ? -8.150 -3.682 2.082 1.00 93.81 87 ILE A C 1
ATOM 666 O O . ILE A 1 87 ? -7.767 -4.103 0.990 1.00 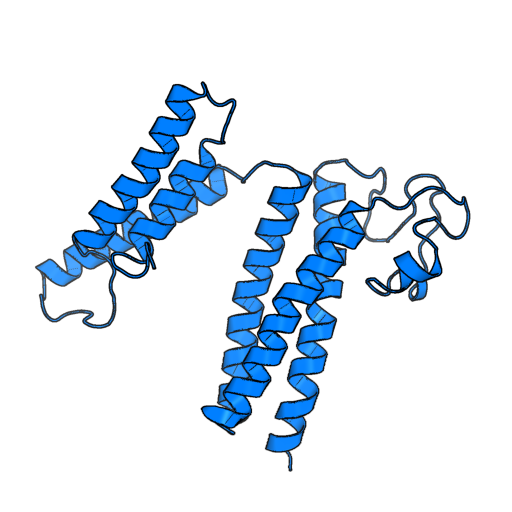93.81 87 ILE A O 1
ATOM 670 N N . GLY A 1 88 ? -7.687 -4.164 3.240 1.00 95.50 88 GLY A N 1
ATOM 671 C CA . GLY A 1 88 ? -6.717 -5.253 3.341 1.00 95.50 88 GLY A CA 1
ATOM 672 C C . GLY A 1 88 ? -7.188 -6.526 2.642 1.00 95.50 88 GLY A C 1
ATOM 673 O O . GLY A 1 88 ? -6.442 -7.083 1.837 1.00 95.50 88 GLY A O 1
ATOM 674 N N . LEU A 1 89 ? -8.433 -6.952 2.893 1.00 95.50 89 LEU A N 1
ATOM 675 C CA . LEU A 1 89 ? -9.037 -8.110 2.225 1.00 95.50 89 LEU A CA 1
ATOM 676 C C . LEU A 1 89 ? -9.063 -7.931 0.708 1.00 95.50 89 LEU A C 1
ATOM 678 O O . LEU A 1 89 ? -8.739 -8.854 -0.031 1.00 95.50 89 LEU A O 1
ATOM 682 N N . THR A 1 90 ? -9.457 -6.747 0.246 1.00 94.56 90 THR A N 1
ATOM 683 C CA . THR A 1 90 ? -9.645 -6.466 -1.178 1.00 94.56 90 THR A CA 1
ATOM 684 C C . THR A 1 90 ? -8.309 -6.484 -1.912 1.00 94.56 90 THR A C 1
ATOM 686 O O . THR A 1 90 ? -8.166 -7.196 -2.903 1.00 94.56 90 THR A O 1
ATOM 689 N N . LEU A 1 91 ? -7.302 -5.767 -1.401 1.00 93.81 91 LEU A N 1
ATOM 690 C CA . LEU A 1 91 ? -5.978 -5.705 -2.026 1.00 93.81 91 LEU A CA 1
ATOM 691 C C . LEU A 1 91 ? -5.305 -7.081 -2.064 1.00 93.81 91 LEU A C 1
ATOM 693 O O . LEU A 1 91 ? -4.845 -7.522 -3.116 1.00 93.81 91 LEU A O 1
ATOM 697 N N . PHE A 1 92 ? -5.288 -7.797 -0.939 1.00 95.12 92 PHE A N 1
ATOM 698 C CA . PHE A 1 92 ? -4.667 -9.121 -0.885 1.00 95.12 92 PHE A CA 1
ATOM 699 C C . PHE A 1 92 ? -5.503 -10.197 -1.582 1.00 95.12 92 PHE A C 1
ATOM 701 O O . PHE A 1 92 ? -4.941 -11.182 -2.051 1.00 95.12 92 PHE A O 1
ATOM 708 N N . GLY A 1 93 ? -6.815 -10.001 -1.723 1.00 94.69 93 GLY A N 1
ATOM 709 C CA . GLY A 1 93 ? -7.667 -10.848 -2.551 1.00 94.69 93 GLY A CA 1
ATOM 710 C C . GLY A 1 93 ? -7.367 -10.703 -4.037 1.00 94.69 93 GLY A C 1
ATOM 711 O O . GLY A 1 93 ? -7.265 -11.711 -4.732 1.00 94.69 93 GLY A O 1
ATOM 712 N N . ILE A 1 94 ? -7.124 -9.479 -4.514 1.00 93.75 94 ILE A N 1
ATOM 713 C CA . ILE A 1 94 ? -6.648 -9.241 -5.885 1.00 93.75 94 ILE A CA 1
ATOM 714 C C . ILE A 1 94 ? -5.302 -9.942 -6.106 1.00 93.75 94 ILE A C 1
ATOM 716 O O . ILE A 1 94 ? -5.120 -10.606 -7.125 1.00 93.75 94 ILE A O 1
ATOM 720 N N . LEU A 1 95 ? -4.379 -9.862 -5.140 1.00 92.75 95 LEU A N 1
ATOM 721 C CA . LEU A 1 95 ? -3.102 -10.576 -5.225 1.00 92.75 95 LEU A CA 1
ATOM 722 C C . LEU A 1 95 ? -3.272 -12.093 -5.220 1.00 92.75 95 LEU A C 1
ATOM 724 O O . LEU A 1 95 ? -2.619 -12.763 -6.008 1.00 92.75 95 LEU A O 1
ATOM 728 N N . ALA A 1 96 ? -4.137 -12.634 -4.364 1.00 93.06 96 ALA A N 1
ATOM 729 C CA . ALA A 1 96 ? -4.414 -14.066 -4.308 1.00 93.06 96 ALA A CA 1
ATOM 730 C C . ALA A 1 96 ? -4.924 -14.587 -5.662 1.00 93.06 96 ALA A C 1
ATOM 732 O O . ALA A 1 96 ? -4.387 -15.562 -6.180 1.00 93.06 96 ALA A O 1
ATOM 733 N N . ILE A 1 97 ? -5.868 -13.870 -6.283 1.00 91.75 97 ILE A N 1
ATOM 734 C CA . ILE A 1 97 ? -6.350 -14.174 -7.640 1.00 91.75 97 ILE A CA 1
ATOM 735 C C . ILE A 1 97 ? -5.207 -14.057 -8.660 1.00 91.75 97 ILE A C 1
ATOM 737 O O . ILE A 1 97 ? -5.058 -14.912 -9.529 1.00 91.75 97 ILE A O 1
ATOM 741 N N . GLY A 1 98 ? -4.369 -13.022 -8.548 1.00 89.12 98 GLY A N 1
ATOM 742 C CA . GLY A 1 98 ? -3.198 -12.837 -9.407 1.00 89.12 98 GLY A CA 1
ATOM 743 C C . GLY A 1 98 ? -2.184 -13.981 -9.303 1.00 89.12 98 GLY A C 1
ATOM 744 O O . GLY A 1 98 ? -1.653 -14.410 -10.323 1.00 89.12 98 GLY A O 1
ATOM 745 N N . ILE A 1 99 ? -1.952 -14.510 -8.098 1.00 88.94 99 ILE A N 1
ATOM 746 C CA . ILE A 1 99 ? -1.085 -15.669 -7.846 1.00 88.94 99 ILE A CA 1
ATOM 747 C C . ILE A 1 99 ? -1.655 -16.916 -8.529 1.00 88.94 99 ILE A C 1
ATOM 749 O O . ILE A 1 99 ? -0.909 -17.609 -9.222 1.00 88.94 99 ILE A O 1
ATOM 753 N N . ASP A 1 100 ? -2.958 -17.174 -8.388 1.00 88.06 100 ASP A N 1
ATOM 754 C CA . ASP A 1 100 ? -3.631 -18.307 -9.039 1.00 88.06 100 ASP A CA 1
ATOM 755 C C . ASP A 1 100 ? -3.558 -18.214 -10.571 1.00 88.06 100 ASP A C 1
ATOM 757 O O . ASP A 1 100 ? -3.216 -19.186 -11.254 1.00 88.06 100 ASP A O 1
ATOM 761 N N . CYS A 1 101 ? -3.812 -17.028 -11.130 1.00 86.94 101 CYS A N 1
ATOM 762 C CA . CYS A 1 101 ? -3.660 -16.775 -12.562 1.00 86.94 101 CYS A CA 1
ATOM 763 C C . CYS A 1 101 ? -2.209 -16.990 -13.012 1.00 86.94 101 CYS A C 1
ATOM 765 O O . CYS A 1 101 ? -1.959 -17.728 -13.959 1.00 86.94 101 CYS A O 1
ATOM 767 N N . PHE A 1 102 ? -1.231 -16.417 -12.309 1.00 83.06 102 PHE A N 1
ATOM 768 C CA . PHE A 1 102 ? 0.184 -16.546 -12.661 1.00 83.06 102 PHE A CA 1
ATOM 769 C C . PHE A 1 102 ? 0.661 -18.008 -12.632 1.00 83.06 102 PHE A C 1
ATOM 771 O O . PHE A 1 102 ? 1.354 -18.457 -13.551 1.00 83.06 102 PHE A O 1
ATOM 778 N N . ALA A 1 103 ? 0.237 -18.765 -11.616 1.00 85.50 103 ALA A N 1
ATOM 779 C CA . ALA A 1 103 ? 0.564 -20.179 -11.460 1.00 85.50 103 ALA A CA 1
ATOM 780 C C . ALA A 1 103 ? -0.033 -21.067 -12.567 1.00 85.50 103 ALA A C 1
ATOM 782 O O . ALA A 1 103 ? 0.528 -22.119 -12.880 1.00 85.50 103 ALA A O 1
ATOM 783 N N . THR A 1 104 ? -1.161 -20.660 -13.159 1.00 83.06 104 THR A N 1
ATOM 784 C CA . THR A 1 104 ? -1.863 -21.425 -14.203 1.00 83.06 104 THR A CA 1
ATOM 785 C C . THR A 1 104 ? -1.493 -21.003 -15.624 1.00 83.06 104 THR A C 1
ATOM 787 O O . THR A 1 104 ? -1.460 -21.861 -16.506 1.00 83.06 104 THR A O 1
ATOM 790 N N . THR A 1 105 ? -1.196 -19.722 -15.868 1.00 81.69 105 THR A N 1
ATOM 791 C CA . THR A 1 105 ? -0.984 -19.189 -17.227 1.00 81.69 105 THR A CA 1
ATOM 792 C C . THR A 1 105 ? 0.474 -18.914 -17.580 1.00 81.69 105 THR A C 1
ATOM 794 O O . THR A 1 105 ? 0.800 -18.906 -18.764 1.00 81.69 105 THR A O 1
ATOM 797 N N . VAL A 1 106 ? 1.344 -18.645 -16.598 1.00 83.12 106 VAL A N 1
ATOM 798 C CA . VAL A 1 106 ? 2.731 -18.204 -16.853 1.00 83.12 106 VAL A CA 1
ATOM 799 C C . VAL A 1 106 ? 3.746 -19.267 -16.457 1.00 83.12 106 VAL A C 1
ATOM 801 O O . VAL A 1 106 ? 4.575 -19.659 -17.275 1.00 83.12 106 VAL A O 1
ATOM 804 N N . SER A 1 107 ? 3.702 -19.739 -15.210 1.00 78.75 107 SER A N 1
ATOM 805 C CA . SER A 1 107 ? 4.680 -20.712 -14.717 1.00 78.75 107 SER A CA 1
ATOM 806 C C . SER A 1 107 ? 4.116 -21.563 -13.587 1.00 78.75 107 SER A C 1
ATOM 808 O O . SER A 1 107 ? 3.664 -21.027 -12.578 1.00 78.75 107 SER A O 1
ATOM 810 N N . THR A 1 108 ? 4.253 -22.884 -13.696 1.00 78.00 108 THR A N 1
ATOM 811 C CA . THR A 1 108 ? 3.926 -23.831 -12.613 1.00 78.00 108 THR A CA 1
ATOM 812 C C . THR A 1 108 ? 5.068 -24.021 -11.607 1.00 78.00 108 THR A C 1
ATOM 814 O O . THR A 1 108 ? 4.947 -24.803 -10.660 1.00 78.00 108 THR A O 1
ATOM 817 N N . ASP A 1 109 ? 6.195 -23.339 -11.822 1.00 83.06 109 ASP A N 1
ATOM 818 C CA . ASP A 1 109 ? 7.377 -23.423 -10.972 1.00 83.06 109 ASP A CA 1
ATOM 819 C C . ASP A 1 109 ? 7.130 -22.706 -9.642 1.00 83.06 109 ASP A C 1
ATOM 821 O O . ASP A 1 109 ? 6.956 -21.488 -9.583 1.00 83.06 109 ASP A O 1
ATOM 825 N N . GLY A 1 110 ? 7.146 -23.465 -8.543 1.00 80.94 110 GLY A N 1
ATOM 826 C CA . GLY A 1 110 ? 6.805 -22.945 -7.215 1.00 80.94 110 GLY A CA 1
ATOM 827 C C . GLY A 1 110 ? 7.701 -21.795 -6.741 1.00 80.94 110 GLY A C 1
ATOM 828 O O . GLY A 1 110 ? 7.241 -20.932 -5.999 1.00 80.94 110 GLY A O 1
ATOM 829 N N . THR A 1 111 ? 8.956 -21.737 -7.193 1.00 83.12 111 THR A N 1
ATOM 830 C CA . THR A 1 111 ? 9.884 -20.633 -6.896 1.00 83.12 111 THR A CA 1
ATOM 831 C C . THR A 1 111 ? 9.475 -19.332 -7.583 1.00 83.12 111 THR A C 1
ATOM 833 O O . THR A 1 111 ? 9.518 -18.278 -6.951 1.00 83.12 111 THR A O 1
ATOM 836 N N . ALA A 1 112 ? 9.036 -19.396 -8.843 1.00 82.25 112 ALA A N 1
ATOM 837 C CA . ALA A 1 112 ? 8.560 -18.235 -9.589 1.00 82.25 112 ALA A CA 1
ATOM 838 C C . ALA A 1 112 ? 7.243 -17.705 -9.004 1.00 82.25 112 ALA A C 1
ATOM 840 O O . ALA A 1 112 ? 7.114 -16.506 -8.760 1.00 82.25 112 ALA A O 1
ATOM 841 N N . VAL A 1 113 ? 6.305 -18.604 -8.686 1.00 85.00 113 VAL A N 1
ATOM 842 C CA . VAL A 1 113 ? 5.030 -18.256 -8.034 1.00 85.00 113 VAL A CA 1
ATOM 843 C C . VAL A 1 113 ? 5.269 -17.621 -6.661 1.00 85.00 113 VAL A C 1
ATOM 845 O O . VAL A 1 113 ? 4.679 -16.589 -6.343 1.00 85.00 113 VAL A O 1
ATOM 848 N N . PHE A 1 114 ? 6.175 -18.188 -5.858 1.00 85.44 114 PHE A N 1
ATOM 849 C CA . PHE A 1 114 ? 6.540 -17.616 -4.562 1.00 85.44 114 PHE A CA 1
ATOM 850 C C . PHE A 1 114 ? 7.204 -16.241 -4.704 1.00 85.44 114 PHE A C 1
ATOM 852 O O . PHE A 1 114 ? 6.878 -15.327 -3.952 1.00 85.44 114 PHE A O 1
ATOM 859 N N . GLY A 1 115 ? 8.094 -16.066 -5.686 1.00 82.12 115 GLY A N 1
ATOM 860 C CA . GLY A 1 115 ? 8.715 -14.775 -5.986 1.00 82.12 115 GLY A CA 1
ATOM 861 C C . GLY A 1 115 ? 7.689 -13.705 -6.366 1.00 82.12 115 GLY A C 1
ATOM 862 O O . GLY A 1 115 ? 7.741 -12.595 -5.837 1.00 82.12 115 GLY A O 1
ATOM 863 N N . TYR A 1 116 ? 6.715 -14.055 -7.212 1.00 82.25 116 TYR A N 1
ATOM 864 C CA . TYR A 1 116 ? 5.603 -13.174 -7.575 1.00 82.25 116 TYR A CA 1
ATOM 865 C C . TYR A 1 116 ? 4.755 -12.794 -6.352 1.00 82.25 116 TYR A C 1
ATOM 867 O O . TYR A 1 116 ? 4.503 -11.611 -6.118 1.00 82.25 116 TYR A O 1
ATOM 875 N N . ALA A 1 117 ? 4.376 -13.778 -5.529 1.00 88.56 117 ALA A N 1
ATOM 876 C CA . ALA A 1 117 ? 3.608 -13.554 -4.305 1.00 88.56 117 ALA A CA 1
ATOM 877 C C . ALA A 1 117 ? 4.354 -12.661 -3.301 1.00 88.56 117 ALA A C 1
ATOM 879 O O . ALA A 1 117 ? 3.755 -11.762 -2.712 1.00 88.56 117 ALA A O 1
ATOM 880 N N . LEU A 1 118 ? 5.662 -12.876 -3.124 1.00 86.81 118 LEU A N 1
ATOM 881 C CA . LEU A 1 118 ? 6.501 -12.085 -2.227 1.00 86.81 118 LEU A CA 1
ATOM 882 C C . LEU A 1 118 ? 6.606 -10.634 -2.705 1.00 86.81 118 LEU A C 1
ATOM 884 O O . LEU A 1 118 ? 6.374 -9.711 -1.926 1.00 86.81 118 LEU A O 1
ATOM 888 N N . PHE A 1 119 ? 6.923 -10.433 -3.985 1.00 81.00 119 PHE A N 1
ATOM 889 C CA . PHE A 1 119 ? 7.037 -9.100 -4.568 1.00 81.00 119 PHE A CA 1
ATOM 890 C C . PHE A 1 119 ? 5.706 -8.344 -4.494 1.00 81.00 119 PHE A C 1
ATOM 892 O O . PHE A 1 119 ? 5.654 -7.234 -3.963 1.00 81.00 119 PHE A O 1
ATOM 899 N N . GLY A 1 120 ? 4.615 -8.971 -4.945 1.00 84.69 120 GLY A N 1
ATOM 900 C CA . GLY A 1 120 ? 3.275 -8.392 -4.874 1.00 84.69 120 GLY A CA 1
ATOM 901 C C . GLY A 1 120 ? 2.839 -8.102 -3.438 1.00 84.69 120 GLY A C 1
ATOM 902 O O . GLY A 1 120 ? 2.299 -7.033 -3.165 1.00 84.69 120 GLY A O 1
ATOM 903 N N . GLY A 1 121 ? 3.135 -9.004 -2.498 1.00 89.12 121 GLY A N 1
ATOM 904 C CA . GLY A 1 121 ? 2.820 -8.835 -1.081 1.00 89.12 121 GLY A CA 1
ATOM 905 C C . GLY A 1 121 ? 3.539 -7.643 -0.451 1.00 89.12 121 GLY A C 1
ATOM 906 O O . GLY A 1 121 ? 2.918 -6.886 0.294 1.00 89.12 121 GLY A O 1
ATOM 907 N N . ILE A 1 122 ? 4.816 -7.424 -0.780 1.00 84.94 122 ILE A N 1
ATOM 908 C CA . ILE A 1 122 ? 5.579 -6.254 -0.316 1.00 84.94 122 ILE A CA 1
ATOM 909 C C . ILE A 1 122 ? 4.967 -4.966 -0.874 1.00 84.94 122 ILE A C 1
ATOM 911 O O . ILE A 1 122 ? 4.656 -4.054 -0.107 1.00 84.94 122 ILE A O 1
ATOM 915 N N . VAL A 1 123 ? 4.746 -4.907 -2.191 1.00 83.62 123 VAL A N 1
ATOM 916 C CA . VAL A 1 123 ? 4.191 -3.720 -2.860 1.00 83.62 123 VAL A CA 1
ATOM 917 C C . VAL A 1 123 ? 2.814 -3.367 -2.294 1.00 83.62 123 VAL A C 1
ATOM 919 O O . VAL A 1 123 ? 2.573 -2.219 -1.917 1.00 83.62 123 VAL A O 1
ATOM 922 N N . LEU A 1 124 ? 1.923 -4.352 -2.164 1.00 89.06 124 LEU A N 1
ATOM 923 C CA . LEU A 1 124 ? 0.586 -4.130 -1.621 1.00 89.06 124 LEU A CA 1
ATOM 924 C C . LEU A 1 124 ? 0.591 -3.810 -0.128 1.00 89.06 124 LEU A C 1
ATOM 926 O O . LEU A 1 124 ? -0.250 -3.032 0.305 1.00 89.06 124 LEU A O 1
ATOM 930 N N . SER A 1 125 ? 1.536 -4.338 0.654 1.00 88.50 125 SER A N 1
ATOM 931 C CA . SER A 1 125 ? 1.693 -3.941 2.061 1.00 88.50 125 SER A CA 1
ATOM 932 C C . SER A 1 125 ? 2.056 -2.461 2.175 1.00 88.50 125 SER A C 1
ATOM 934 O O . SER A 1 125 ? 1.471 -1.748 2.987 1.00 88.50 125 SER A O 1
ATOM 936 N N . CYS A 1 126 ? 2.976 -1.969 1.337 1.00 84.69 126 CYS A N 1
ATOM 937 C CA . CYS A 1 126 ? 3.320 -0.548 1.296 1.00 84.69 126 CYS A CA 1
ATOM 938 C C . CYS A 1 126 ? 2.117 0.316 0.895 1.00 84.69 126 CYS A C 1
ATOM 940 O O . CYS A 1 126 ? 1.845 1.322 1.550 1.00 84.69 126 CYS A O 1
ATOM 942 N N . LEU A 1 127 ? 1.372 -0.091 -0.137 1.00 86.38 127 LEU A N 1
ATOM 943 C CA . LEU A 1 127 ? 0.161 0.616 -0.560 1.00 86.38 127 LEU A CA 1
ATOM 944 C C . LEU A 1 127 ? -0.910 0.614 0.532 1.00 86.38 127 LEU A C 1
ATOM 946 O O . LEU A 1 127 ? -1.494 1.656 0.801 1.00 86.38 127 LEU A O 1
ATOM 950 N N . LEU A 1 128 ? -1.111 -0.513 1.217 1.00 90.25 128 LEU A N 1
ATOM 951 C CA . LEU A 1 128 ? -2.062 -0.636 2.317 1.00 90.25 128 LEU A CA 1
ATOM 952 C C . LEU A 1 128 ? -1.746 0.345 3.455 1.00 90.25 128 LEU A C 1
ATOM 954 O O . LEU A 1 128 ? -2.655 1.011 3.948 1.00 90.25 128 LEU A O 1
ATOM 958 N N . VAL A 1 129 ? -0.471 0.475 3.845 1.00 88.06 129 VAL A N 1
ATOM 959 C CA . VAL A 1 129 ? -0.036 1.458 4.856 1.00 88.06 129 VAL A CA 1
ATOM 960 C C . VAL A 1 129 ? -0.399 2.876 4.418 1.00 88.06 129 VAL A C 1
ATOM 962 O O . VAL A 1 129 ? -0.995 3.621 5.195 1.00 88.06 129 VAL A O 1
ATOM 965 N N . LEU A 1 130 ? -0.071 3.239 3.174 1.00 84.31 130 LEU A N 1
ATOM 966 C CA . LEU A 1 130 ? -0.358 4.569 2.635 1.00 84.31 130 LEU A CA 1
ATOM 967 C C . LEU A 1 130 ? -1.865 4.840 2.575 1.00 84.31 130 LEU A C 1
ATOM 969 O O . LEU A 1 130 ? -2.303 5.903 3.003 1.00 84.31 130 LEU A O 1
ATOM 973 N N . SER A 1 131 ? -2.663 3.873 2.117 1.00 87.44 131 SER A N 1
ATOM 974 C CA . SER A 1 131 ? -4.119 4.002 2.038 1.00 87.44 131 SER A CA 1
ATOM 975 C C . SER A 1 131 ? -4.769 4.161 3.413 1.00 87.44 131 SER A C 1
ATOM 977 O O . SER A 1 131 ? -5.643 5.007 3.575 1.00 87.44 131 SER A O 1
ATOM 979 N N . ILE A 1 132 ? -4.350 3.384 4.419 1.00 89.81 132 ILE A N 1
ATOM 980 C CA . ILE A 1 132 ? -4.898 3.500 5.781 1.00 89.81 132 ILE A CA 1
ATOM 981 C C . ILE A 1 132 ? -4.534 4.859 6.387 1.00 89.81 132 ILE A C 1
ATOM 983 O O . ILE A 1 132 ? -5.401 5.530 6.950 1.00 89.81 132 ILE A O 1
ATOM 987 N N . GLN A 1 133 ? -3.276 5.284 6.244 1.00 86.81 133 GLN A N 1
ATOM 988 C CA . GLN A 1 133 ? -2.820 6.586 6.730 1.00 86.81 133 GLN A CA 1
ATOM 989 C C . GLN A 1 133 ? -3.614 7.730 6.086 1.00 86.81 133 GLN A C 1
ATOM 991 O O . GLN A 1 133 ? -4.067 8.640 6.785 1.00 86.81 133 GLN A O 1
ATOM 996 N N . ASP A 1 134 ? -3.810 7.675 4.772 1.00 84.38 134 ASP A N 1
ATOM 997 C CA . ASP A 1 134 ? -4.532 8.703 4.031 1.00 84.38 134 ASP A CA 1
ATOM 998 C C . ASP A 1 134 ? -6.006 8.783 4.456 1.00 84.38 134 ASP A C 1
ATOM 1000 O O . ASP A 1 134 ? -6.476 9.844 4.862 1.00 84.38 134 ASP A O 1
ATOM 1004 N N . ILE A 1 135 ? -6.714 7.649 4.512 1.00 85.94 135 ILE A N 1
ATOM 1005 C CA . ILE A 1 135 ? -8.135 7.609 4.904 1.00 85.94 135 ILE A CA 1
ATOM 1006 C C . ILE A 1 135 ? -8.345 8.106 6.340 1.00 85.94 135 ILE A C 1
ATOM 1008 O O . ILE A 1 135 ? -9.370 8.716 6.649 1.00 85.94 135 ILE A O 1
ATOM 1012 N N . PHE A 1 136 ? -7.414 7.817 7.253 1.00 85.00 136 PHE A N 1
ATOM 1013 C CA . PHE A 1 136 ? -7.619 8.117 8.672 1.00 85.00 136 PHE A CA 1
ATOM 1014 C C . PHE A 1 136 ? -7.243 9.552 9.018 1.00 85.00 136 PHE A C 1
ATOM 1016 O O . PHE A 1 136 ? -7.882 10.164 9.882 1.00 85.00 136 PHE A O 1
ATOM 1023 N N . THR A 1 137 ? -6.209 10.069 8.363 1.00 81.12 137 THR A N 1
ATOM 1024 C CA . THR A 1 137 ? -5.534 11.301 8.769 1.00 81.12 137 THR A CA 1
ATOM 1025 C C . THR A 1 137 ? -5.610 12.401 7.719 1.00 81.12 137 THR A C 1
ATOM 1027 O O . THR A 1 137 ? -5.222 13.526 8.035 1.00 81.12 137 THR A O 1
ATOM 1030 N N . PHE A 1 138 ? -6.070 12.097 6.496 1.00 77.56 138 PHE A N 1
ATOM 1031 C CA . PHE A 1 138 ? -6.106 12.998 5.331 1.00 77.56 138 PHE A CA 1
ATOM 1032 C C . PHE A 1 138 ? -4.810 13.796 5.150 1.00 77.56 138 PHE A C 1
ATOM 1034 O O . PHE A 1 138 ? -4.805 14.944 4.703 1.00 77.56 138 PHE A O 1
ATOM 1041 N N . SER A 1 139 ? -3.696 13.219 5.595 1.00 73.62 139 SER A N 1
ATOM 1042 C CA . SER A 1 139 ? -2.402 13.870 5.608 1.00 73.62 139 SER A CA 1
ATOM 1043 C C . SER A 1 139 ? -1.359 12.880 5.143 1.00 73.62 139 SER A C 1
ATOM 1045 O O . SER A 1 139 ? -1.102 11.839 5.747 1.00 73.62 139 SER A O 1
ATOM 1047 N N . ILE A 1 140 ? -0.743 13.245 4.029 1.00 70.75 140 ILE A N 1
ATOM 1048 C CA . ILE A 1 140 ? 0.385 12.526 3.476 1.00 70.75 140 ILE A CA 1
ATOM 1049 C C . ILE A 1 140 ? 1.634 13.081 4.169 1.00 70.75 140 ILE A C 1
ATOM 1051 O O . ILE A 1 140 ? 1.811 14.306 4.209 1.00 70.75 140 ILE A O 1
ATOM 1055 N N . PRO A 1 141 ? 2.514 12.234 4.737 1.00 72.38 141 PRO A N 1
ATOM 1056 C CA . PRO A 1 141 ? 3.728 12.694 5.398 1.00 72.38 141 PRO A CA 1
ATOM 1057 C C . PRO A 1 141 ? 4.629 13.402 4.380 1.00 72.38 141 PRO A C 1
ATOM 1059 O O . PRO A 1 141 ? 5.370 12.780 3.614 1.00 72.38 141 PRO A O 1
ATOM 1062 N N . LEU A 1 142 ? 4.564 14.737 4.373 1.00 77.94 142 LEU A N 1
ATOM 1063 C CA . LEU A 1 142 ? 5.183 15.572 3.343 1.00 77.94 142 LEU A CA 1
ATOM 1064 C C . LEU A 1 142 ? 6.689 15.316 3.234 1.00 77.94 142 LEU A C 1
ATOM 1066 O O . LEU A 1 142 ? 7.215 15.203 2.133 1.00 77.94 142 LEU A O 1
ATOM 1070 N N . ARG A 1 143 ? 7.368 15.125 4.372 1.00 79.75 143 ARG A N 1
ATOM 1071 C CA . ARG A 1 143 ? 8.807 14.820 4.414 1.00 79.75 143 ARG A CA 1
ATOM 1072 C C . ARG A 1 143 ? 9.147 13.523 3.682 1.00 79.75 143 ARG A C 1
ATOM 1074 O O . ARG A 1 143 ? 10.124 13.480 2.947 1.00 79.75 143 ARG A O 1
ATOM 1081 N N . PHE A 1 144 ? 8.337 12.480 3.850 1.00 79.44 144 PHE A N 1
ATOM 1082 C CA . PHE A 1 144 ? 8.558 11.197 3.184 1.00 79.44 144 PHE A CA 1
ATOM 1083 C C . PHE A 1 144 ? 8.341 11.310 1.668 1.00 79.44 144 PHE A C 1
ATOM 1085 O O . PHE A 1 144 ? 9.146 10.825 0.871 1.00 79.44 144 PHE A O 1
ATOM 1092 N N . THR A 1 145 ? 7.292 12.028 1.267 1.00 82.94 145 THR A N 1
ATOM 1093 C CA . THR A 1 145 ? 6.968 12.264 -0.150 1.00 82.94 145 THR A CA 1
ATOM 1094 C C . THR A 1 145 ? 8.027 13.136 -0.835 1.00 82.94 145 THR A C 1
ATOM 1096 O O . THR A 1 145 ? 8.410 12.895 -1.972 1.00 82.94 145 THR A O 1
ATOM 1099 N N . GLN A 1 146 ? 8.585 14.116 -0.124 1.00 86.38 146 GLN A N 1
ATOM 1100 C CA . GLN A 1 146 ? 9.682 14.945 -0.628 1.00 86.38 146 GLN A CA 1
ATOM 1101 C C . GLN A 1 146 ? 10.988 14.160 -0.782 1.00 86.38 146 GLN A C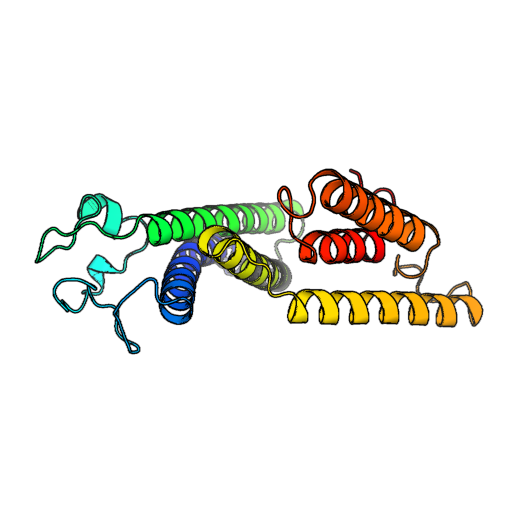 1
ATOM 1103 O O . GLN A 1 146 ? 11.681 14.324 -1.784 1.00 86.38 146 GLN A O 1
ATOM 1108 N N . ILE A 1 147 ? 11.319 13.291 0.180 1.00 87.88 147 ILE A N 1
ATOM 1109 C CA . ILE A 1 147 ? 12.512 12.435 0.097 1.00 87.88 147 ILE A CA 1
ATOM 1110 C C . ILE A 1 147 ? 12.396 11.478 -1.093 1.00 87.88 147 ILE A C 1
ATOM 1112 O O . ILE A 1 147 ? 13.328 11.377 -1.888 1.00 87.88 147 ILE A O 1
ATOM 1116 N N . SER A 1 148 ? 11.247 10.817 -1.256 1.00 84.56 148 SER A N 1
ATOM 1117 C CA . SER A 1 148 ? 11.009 9.923 -2.397 1.00 84.56 148 SER A CA 1
ATOM 1118 C C . SER A 1 148 ? 11.050 10.665 -3.736 1.00 84.56 148 SER A C 1
ATOM 1120 O O . SER A 1 148 ? 11.711 10.193 -4.659 1.00 84.56 148 SER A O 1
ATOM 1122 N N . ALA A 1 149 ? 10.466 11.864 -3.830 1.00 87.25 149 ALA A N 1
ATOM 1123 C CA . ALA A 1 149 ? 10.594 12.711 -5.017 1.00 87.25 149 ALA A CA 1
ATOM 1124 C C . ALA A 1 149 ? 12.061 13.056 -5.323 1.00 87.25 149 ALA A C 1
ATOM 1126 O O . ALA A 1 149 ? 12.493 12.940 -6.468 1.00 87.25 149 ALA A O 1
ATOM 1127 N N . GLY A 1 150 ? 12.852 13.407 -4.304 1.00 90.38 150 GLY A N 1
ATOM 1128 C CA . GLY A 1 150 ? 14.285 13.674 -4.453 1.00 90.38 150 GLY A CA 1
ATOM 1129 C C . GLY A 1 150 ? 15.069 12.474 -4.992 1.00 90.38 150 GLY A C 1
ATOM 1130 O O . GLY A 1 150 ? 15.905 12.638 -5.879 1.00 90.38 150 GLY A O 1
ATOM 1131 N N . ILE A 1 151 ? 14.760 11.263 -4.517 1.00 89.06 151 ILE A N 1
ATOM 1132 C CA . ILE A 1 151 ? 15.376 10.018 -5.004 1.00 89.06 151 ILE A CA 1
ATOM 1133 C C . ILE A 1 151 ? 15.036 9.782 -6.481 1.00 89.06 151 ILE A C 1
ATOM 1135 O O . ILE A 1 151 ? 15.929 9.474 -7.269 1.00 89.06 151 ILE A O 1
ATOM 1139 N N . VAL A 1 152 ? 13.773 9.962 -6.877 1.00 89.56 152 VAL A N 1
ATOM 1140 C CA . VAL A 1 152 ? 13.327 9.760 -8.268 1.00 89.56 152 VAL A CA 1
ATOM 1141 C C . VAL A 1 152 ? 13.933 10.800 -9.215 1.00 89.56 152 VAL A C 1
ATOM 1143 O O . VAL A 1 152 ? 14.337 10.459 -10.329 1.00 89.56 152 VAL A O 1
ATOM 1146 N N . ILE A 1 153 ? 14.057 12.056 -8.775 1.00 92.06 153 ILE A N 1
ATOM 1147 C CA . ILE A 1 153 ? 14.753 13.108 -9.528 1.00 92.06 153 ILE A CA 1
ATOM 1148 C C . ILE A 1 153 ? 16.224 12.733 -9.717 1.00 92.06 153 ILE A C 1
ATOM 1150 O O . ILE A 1 153 ? 16.726 12.767 -10.841 1.00 92.06 153 ILE A O 1
ATOM 1154 N N . LEU A 1 154 ? 16.910 12.330 -8.642 1.00 92.81 154 LEU A N 1
ATOM 1155 C CA . LEU A 1 154 ? 18.310 11.918 -8.709 1.00 92.81 154 LEU A CA 1
ATOM 1156 C C . LEU A 1 154 ? 18.497 10.722 -9.652 1.00 92.81 154 LEU A C 1
ATOM 1158 O O . LEU A 1 154 ? 19.411 10.732 -10.473 1.00 92.81 154 LEU A O 1
ATOM 1162 N N . ALA A 1 155 ? 17.611 9.726 -9.587 1.00 89.31 155 ALA A N 1
ATOM 1163 C CA . ALA A 1 155 ? 17.643 8.568 -10.475 1.00 89.31 155 ALA A CA 1
ATOM 1164 C C . ALA A 1 155 ? 17.484 8.963 -11.954 1.00 89.31 155 ALA A C 1
ATOM 1166 O O . ALA A 1 155 ? 18.224 8.460 -12.798 1.00 89.31 155 ALA A O 1
ATOM 1167 N N . ASN A 1 156 ? 16.583 9.900 -12.269 1.00 91.38 156 ASN A N 1
ATOM 1168 C CA . ASN A 1 156 ? 16.424 10.424 -13.629 1.00 91.38 156 ASN A CA 1
ATOM 1169 C C . ASN A 1 156 ? 17.672 11.182 -14.105 1.00 91.38 156 ASN A C 1
ATOM 1171 O O . ASN A 1 156 ? 18.120 10.962 -15.227 1.00 91.38 156 ASN A O 1
ATOM 1175 N N . ILE A 1 157 ? 18.275 12.021 -13.256 1.00 92.62 157 ILE A N 1
ATOM 1176 C CA . ILE A 1 157 ? 19.516 12.744 -13.589 1.00 92.62 157 ILE A CA 1
ATOM 1177 C C . ILE A 1 157 ? 20.656 11.759 -13.874 1.00 92.62 157 ILE A C 1
ATOM 1179 O O . ILE A 1 157 ? 21.356 11.897 -14.875 1.00 92.62 157 ILE A O 1
ATOM 1183 N N . LEU A 1 158 ? 20.830 10.743 -13.026 1.00 91.56 158 LEU A N 1
ATOM 1184 C CA . LEU A 1 158 ? 21.850 9.714 -13.227 1.00 91.56 158 LEU A CA 1
ATOM 1185 C C . LEU A 1 158 ? 21.604 8.916 -14.512 1.00 91.56 158 LEU A C 1
ATOM 1187 O O . LEU A 1 158 ? 22.549 8.670 -15.258 1.00 91.56 158 LEU A O 1
ATOM 1191 N N . ALA A 1 159 ? 20.351 8.562 -14.807 1.00 89.00 159 ALA A N 1
ATOM 1192 C CA . ALA A 1 159 ? 19.994 7.878 -16.047 1.00 89.00 159 ALA A CA 1
ATOM 1193 C C . ALA A 1 159 ? 20.331 8.725 -17.286 1.00 89.00 159 ALA A C 1
ATOM 1195 O O . ALA A 1 159 ? 20.902 8.199 -18.240 1.00 89.00 159 ALA A O 1
ATOM 1196 N N . VAL A 1 160 ? 20.071 10.039 -17.251 1.00 91.62 160 VAL A N 1
ATOM 1197 C CA . VAL A 1 160 ? 20.489 10.968 -18.316 1.00 91.62 160 VAL A CA 1
ATOM 1198 C C . VAL A 1 160 ? 22.010 10.969 -18.474 1.00 91.62 160 VAL A C 1
ATOM 1200 O O . VAL A 1 160 ? 22.499 10.812 -19.587 1.00 91.62 160 VAL A O 1
ATOM 1203 N N . ILE A 1 161 ? 22.771 11.100 -17.380 1.00 92.50 161 ILE A N 1
ATOM 1204 C CA . ILE A 1 161 ? 24.245 11.120 -17.424 1.00 92.50 161 ILE A CA 1
ATOM 1205 C C . ILE A 1 161 ? 24.794 9.835 -18.059 1.00 92.50 161 ILE A C 1
ATOM 1207 O O . ILE A 1 161 ? 25.665 9.902 -18.925 1.00 92.50 161 ILE A O 1
ATOM 1211 N N . VAL A 1 162 ? 24.265 8.672 -17.667 1.00 90.38 162 VAL A N 1
ATOM 1212 C CA . VAL A 1 162 ? 24.682 7.376 -18.221 1.00 90.38 162 VAL A CA 1
ATOM 1213 C C . VAL A 1 162 ? 24.367 7.285 -19.715 1.00 90.38 162 VAL A C 1
ATOM 1215 O O . VAL A 1 162 ? 25.228 6.874 -20.486 1.00 90.38 162 VAL A O 1
ATOM 1218 N N . ARG A 1 163 ? 23.182 7.732 -20.146 1.00 87.69 163 ARG A N 1
ATOM 1219 C CA . ARG A 1 163 ? 22.781 7.738 -21.564 1.00 87.69 163 ARG A CA 1
ATOM 1220 C C . ARG A 1 163 ? 23.592 8.712 -22.421 1.00 87.69 163 ARG A C 1
ATOM 1222 O O . ARG A 1 163 ? 23.806 8.451 -23.599 1.00 87.69 163 ARG A O 1
ATOM 1229 N N . LEU A 1 164 ? 24.041 9.830 -21.850 1.00 89.56 164 LEU A N 1
ATOM 1230 C CA . LEU A 1 164 ? 24.938 10.763 -22.539 1.00 89.56 164 LEU A CA 1
ATOM 1231 C C . LEU A 1 164 ? 26.345 10.177 -22.717 1.00 89.56 164 LEU A C 1
ATOM 1233 O O . LEU A 1 164 ? 27.007 10.495 -23.702 1.00 89.56 164 LEU A O 1
ATOM 1237 N N . ALA A 1 165 ? 26.799 9.339 -21.780 1.00 91.88 165 ALA A N 1
ATOM 1238 C CA . ALA A 1 165 ? 28.087 8.654 -21.871 1.00 91.88 165 ALA A CA 1
ATOM 1239 C C . ALA A 1 165 ? 28.050 7.463 -22.846 1.00 91.88 165 ALA A C 1
ATOM 1241 O O . ALA A 1 165 ? 28.992 7.268 -23.609 1.00 91.88 165 ALA A O 1
ATOM 1242 N N . ASP A 1 166 ? 26.961 6.693 -22.834 1.00 90.00 166 ASP A N 1
ATOM 1243 C CA . ASP A 1 166 ? 26.706 5.589 -23.756 1.00 90.00 166 ASP A CA 1
ATOM 1244 C C . ASP A 1 166 ? 25.206 5.549 -24.113 1.00 90.00 166 ASP A C 1
ATOM 1246 O O . ASP A 1 166 ? 24.389 5.097 -23.305 1.00 90.00 166 ASP A O 1
ATOM 1250 N N . PRO A 1 167 ? 24.814 5.997 -25.322 1.00 84.19 167 PRO A N 1
ATOM 1251 C CA . PRO A 1 167 ? 23.416 5.993 -25.757 1.00 84.19 167 PRO A CA 1
ATOM 1252 C C . PRO A 1 167 ? 22.764 4.604 -25.771 1.00 84.19 167 PRO A C 1
ATOM 1254 O O . PRO A 1 167 ? 21.536 4.508 -25.730 1.00 84.19 167 PRO A O 1
ATOM 1257 N N . GLY A 1 168 ? 23.564 3.531 -25.833 1.00 82.12 168 GLY A N 1
ATOM 1258 C CA . GLY A 1 168 ? 23.094 2.148 -25.767 1.00 82.12 168 GLY A CA 1
ATOM 1259 C C . GLY A 1 168 ? 22.934 1.612 -24.344 1.00 82.12 168 GLY A C 1
ATOM 1260 O O . GLY A 1 168 ? 22.385 0.521 -24.162 1.00 82.12 168 GLY A O 1
ATOM 1261 N N . ALA A 1 169 ? 23.381 2.350 -23.326 1.00 77.88 169 ALA A N 1
ATOM 1262 C CA . ALA A 1 169 ? 23.296 1.910 -21.946 1.00 77.88 169 ALA A CA 1
ATOM 1263 C C . ALA A 1 169 ? 21.846 1.914 -21.436 1.00 77.88 169 ALA A C 1
ATOM 1265 O O . ALA A 1 169 ? 21.064 2.837 -21.670 1.00 77.88 169 ALA A O 1
ATOM 1266 N N . LEU A 1 170 ? 21.505 0.871 -20.672 1.00 79.25 170 LEU A N 1
ATOM 1267 C CA . LEU A 1 170 ? 20.222 0.714 -19.974 1.00 79.25 170 LEU A CA 1
ATOM 1268 C C . LEU A 1 170 ? 18.977 0.767 -20.899 1.00 79.25 170 LEU A C 1
ATOM 1270 O O . LEU A 1 170 ? 18.034 1.513 -20.617 1.00 79.25 170 LEU A O 1
ATOM 1274 N N . PRO A 1 171 ? 18.894 -0.057 -21.964 1.00 78.62 171 PRO A N 1
ATOM 1275 C CA . PRO A 1 171 ? 17.758 -0.043 -22.897 1.00 78.62 171 PRO A CA 1
ATOM 1276 C C . PRO A 1 171 ? 16.423 -0.409 -22.227 1.00 78.62 171 PRO A C 1
ATOM 1278 O O . PRO A 1 171 ? 15.363 0.033 -22.653 1.00 78.62 171 PRO A O 1
ATOM 1281 N N . TRP A 1 172 ? 16.483 -1.175 -21.139 1.00 76.38 172 TRP A N 1
ATOM 1282 C CA . TRP A 1 172 ? 15.347 -1.577 -20.310 1.00 76.38 172 TRP A CA 1
ATOM 1283 C C . TRP A 1 172 ? 14.858 -0.522 -19.305 1.00 76.38 172 TRP A C 1
ATOM 1285 O O . TRP A 1 172 ? 13.795 -0.696 -18.716 1.00 76.38 172 TRP A O 1
ATOM 1295 N N . LEU A 1 173 ? 15.621 0.550 -19.059 1.00 79.00 173 LEU A N 1
ATOM 1296 C CA . LEU A 1 173 ? 15.334 1.502 -17.990 1.00 79.00 173 LEU A CA 1
ATOM 1297 C C . LEU A 1 173 ? 14.701 2.739 -18.603 1.00 79.00 173 LEU A C 1
ATOM 1299 O O . LEU A 1 173 ? 15.397 3.587 -19.150 1.00 79.00 173 LEU A O 1
ATOM 1303 N N . HIS A 1 174 ? 13.388 2.869 -18.482 1.00 82.94 174 HIS A N 1
ATOM 1304 C CA . HIS A 1 174 ? 12.660 3.989 -19.072 1.00 82.94 174 HIS A CA 1
ATOM 1305 C C . HIS A 1 174 ? 12.877 5.334 -18.348 1.00 82.94 174 HIS A C 1
ATOM 1307 O O . HIS A 1 174 ? 12.237 6.305 -18.705 1.00 82.94 174 HIS A O 1
ATOM 1313 N N . LEU A 1 175 ? 13.758 5.406 -17.341 1.00 85.62 175 LEU A N 1
ATOM 1314 C CA . LEU A 1 175 ? 14.114 6.647 -16.645 1.00 85.62 175 LEU A CA 1
ATOM 1315 C C . LEU A 1 175 ? 15.070 7.514 -17.479 1.00 85.62 175 LEU A C 1
ATOM 1317 O O . LEU A 1 175 ? 15.914 7.007 -18.226 1.00 85.62 175 LEU A O 1
ATOM 1321 N N . GLY A 1 176 ? 14.994 8.827 -17.261 1.00 83.12 176 GLY A N 1
ATOM 1322 C CA . GLY A 1 176 ? 15.874 9.818 -17.880 1.00 83.12 176 GLY A CA 1
ATOM 1323 C C . GLY A 1 176 ? 15.499 10.191 -19.314 1.00 83.12 176 GLY A C 1
ATOM 1324 O O . GLY A 1 176 ? 16.274 10.879 -19.976 1.00 83.12 176 GLY A O 1
ATOM 1325 N N . ASN A 1 177 ? 14.336 9.761 -19.807 1.00 89.19 177 ASN A N 1
ATOM 1326 C CA . ASN A 1 177 ? 13.826 10.207 -21.096 1.00 89.19 177 ASN A CA 1
ATOM 1327 C C . ASN A 1 177 ? 13.074 11.540 -20.957 1.00 89.19 177 ASN A C 1
ATOM 1329 O O . ASN A 1 177 ? 12.666 11.965 -19.870 1.00 89.19 177 ASN A O 1
ATOM 1333 N N . LEU A 1 178 ? 12.898 12.230 -22.086 1.00 89.56 178 LEU A N 1
ATOM 1334 C CA . LEU A 1 178 ? 12.226 13.530 -22.115 1.00 89.56 178 LEU A CA 1
ATOM 1335 C C . LEU A 1 178 ? 10.753 13.421 -21.698 1.00 89.56 178 LEU A C 1
ATOM 1337 O O . LEU A 1 178 ? 10.218 14.330 -21.070 1.00 89.56 178 LEU A O 1
ATOM 1341 N N . ASP A 1 179 ? 10.098 12.311 -22.013 1.00 90.44 179 ASP A N 1
ATOM 1342 C CA . ASP A 1 179 ? 8.703 12.070 -21.673 1.00 90.44 179 ASP A CA 1
ATOM 1343 C C . ASP A 1 179 ? 8.489 11.868 -20.164 1.00 90.44 179 ASP A C 1
ATOM 1345 O O . ASP A 1 179 ? 7.486 12.365 -19.656 1.00 90.44 179 ASP A O 1
ATOM 1349 N N . ASN A 1 180 ? 9.435 11.276 -19.416 1.00 91.19 180 ASN A N 1
ATOM 1350 C CA . ASN A 1 180 ? 9.367 11.252 -17.944 1.00 91.19 180 ASN A CA 1
ATOM 1351 C C . ASN A 1 180 ? 9.330 12.672 -17.376 1.00 91.19 180 ASN A C 1
ATOM 1353 O O . ASN A 1 180 ? 8.515 12.984 -16.508 1.00 91.19 180 ASN A O 1
ATOM 1357 N N . LEU A 1 181 ? 10.208 13.549 -17.879 1.00 91.25 181 LEU A N 1
ATOM 1358 C CA . LEU A 1 181 ? 10.281 14.939 -17.436 1.00 91.25 181 LEU A CA 1
ATOM 1359 C C . LEU A 1 181 ? 8.988 15.689 -17.769 1.00 91.25 181 LEU A C 1
ATOM 1361 O O . LEU A 1 181 ? 8.429 16.363 -16.904 1.00 91.25 181 LEU A O 1
ATOM 1365 N N . LEU A 1 182 ? 8.499 15.551 -19.003 1.00 93.12 182 LEU A N 1
ATOM 1366 C CA . LEU A 1 182 ? 7.260 16.190 -19.443 1.00 93.12 182 LEU A CA 1
ATOM 1367 C C . LEU A 1 182 ? 6.053 15.695 -18.638 1.00 93.12 182 LEU A C 1
ATOM 1369 O O . LEU A 1 182 ? 5.265 16.519 -18.180 1.00 93.12 182 LEU A O 1
ATOM 1373 N N . CYS A 1 183 ? 5.934 14.386 -18.400 1.00 91.75 183 CYS A N 1
ATOM 1374 C CA . CYS A 1 183 ? 4.864 13.817 -17.579 1.00 91.75 183 CYS A CA 1
ATOM 1375 C C . CYS A 1 183 ? 4.969 14.302 -16.129 1.00 91.75 183 CYS A C 1
ATOM 1377 O O . CYS A 1 183 ? 3.991 14.795 -15.574 1.00 91.75 183 CYS A O 1
ATOM 1379 N N . GLY A 1 184 ? 6.158 14.240 -15.523 1.00 91.56 184 GLY A N 1
ATOM 1380 C CA . GLY A 1 184 ? 6.381 14.705 -14.153 1.00 91.56 184 GLY A CA 1
ATOM 1381 C C . GLY A 1 184 ? 5.979 16.168 -13.958 1.00 91.56 184 GLY A C 1
ATOM 1382 O O . GLY A 1 184 ? 5.241 16.491 -13.026 1.00 91.56 184 GLY A O 1
ATOM 1383 N N . LEU A 1 185 ? 6.400 17.050 -14.869 1.00 94.06 185 LEU A N 1
ATOM 1384 C CA . LEU A 1 185 ? 6.038 18.469 -14.836 1.00 94.06 185 LEU A CA 1
ATOM 1385 C C . LEU A 1 185 ? 4.551 18.703 -15.123 1.00 94.06 185 LEU A C 1
ATOM 1387 O O . LEU A 1 185 ? 3.950 19.566 -14.486 1.00 94.06 185 LEU A O 1
ATOM 1391 N N . ALA A 1 186 ? 3.948 17.946 -16.043 1.00 93.38 186 ALA A N 1
ATOM 1392 C CA . ALA A 1 186 ? 2.531 18.074 -16.369 1.00 93.38 186 ALA A CA 1
ATOM 1393 C C . ALA A 1 186 ? 1.637 17.727 -15.168 1.00 93.38 186 ALA A C 1
ATOM 1395 O O . ALA A 1 186 ? 0.764 18.519 -14.816 1.00 93.38 186 ALA A O 1
ATOM 1396 N N . TYR A 1 187 ? 1.881 16.598 -14.494 1.00 91.31 187 TYR A N 1
ATOM 1397 C CA . TYR A 1 187 ? 1.095 16.183 -13.325 1.00 91.31 187 TYR A CA 1
ATOM 1398 C C . TYR A 1 187 ? 1.343 17.078 -12.109 1.00 91.31 187 TYR A C 1
ATOM 1400 O O . TYR A 1 187 ? 0.390 17.517 -11.463 1.00 91.31 187 TYR A O 1
ATOM 1408 N N . ALA A 1 188 ? 2.606 17.414 -11.824 1.00 92.69 188 ALA A N 1
ATOM 1409 C CA . ALA A 1 188 ? 2.930 18.359 -10.758 1.00 92.69 188 ALA A CA 1
ATOM 1410 C C . ALA A 1 188 ? 2.287 19.732 -11.018 1.00 92.69 188 ALA A C 1
ATOM 1412 O O . ALA A 1 188 ? 1.688 20.319 -10.118 1.00 92.69 188 ALA A O 1
ATOM 1413 N N . GLY A 1 189 ? 2.351 20.221 -12.260 1.00 93.06 189 GLY A N 1
ATOM 1414 C CA . GLY A 1 189 ? 1.740 21.477 -12.688 1.00 93.06 189 GLY A CA 1
ATOM 1415 C C . GLY A 1 189 ? 0.219 21.462 -12.563 1.00 93.06 189 GLY A C 1
ATOM 1416 O O . GLY A 1 189 ? -0.349 22.381 -11.978 1.00 93.06 189 GLY A O 1
ATOM 1417 N N . PHE A 1 190 ? -0.440 20.402 -13.034 1.00 92.69 190 PHE A N 1
ATOM 1418 C CA . PHE A 1 190 ? -1.888 20.217 -12.908 1.00 92.69 190 PHE A CA 1
ATOM 1419 C C . PHE A 1 190 ? -2.348 20.314 -11.447 1.00 92.69 190 PHE A C 1
ATOM 1421 O O . PHE A 1 190 ? -3.226 21.114 -11.112 1.00 92.69 190 PHE A O 1
ATOM 1428 N N . PHE A 1 191 ? -1.695 19.572 -10.553 1.00 91.69 191 PHE A N 1
ATOM 1429 C CA . PHE A 1 191 ? -2.004 19.599 -9.128 1.00 91.69 191 PHE A CA 1
ATOM 1430 C C . PHE A 1 191 ? -1.678 20.946 -8.475 1.00 91.69 191 PHE A C 1
ATOM 1432 O O . PHE A 1 191 ? -2.466 21.462 -7.679 1.00 91.69 191 PHE A O 1
ATOM 1439 N N . GLN A 1 192 ? -0.569 21.576 -8.859 1.00 93.00 192 GLN A N 1
ATOM 1440 C CA . GLN A 1 192 ? -0.189 22.892 -8.354 1.00 93.00 192 GLN A CA 1
ATOM 1441 C C . GLN A 1 192 ? -1.189 23.984 -8.765 1.00 93.00 192 GLN A C 1
ATOM 1443 O O . GLN A 1 192 ? -1.481 24.876 -7.961 1.00 93.00 192 GLN A O 1
ATOM 1448 N N . ILE A 1 193 ? -1.747 23.900 -9.978 1.00 93.56 193 ILE A N 1
ATOM 1449 C CA . ILE A 1 193 ? -2.801 24.798 -10.469 1.00 93.56 193 ILE A CA 1
ATOM 1450 C C . ILE A 1 193 ? -4.063 24.643 -9.617 1.00 93.56 193 ILE A C 1
ATOM 1452 O O . ILE A 1 193 ? -4.621 25.647 -9.174 1.00 93.56 193 ILE A O 1
ATOM 1456 N N . ILE A 1 194 ? -4.483 23.410 -9.316 1.00 91.44 194 ILE A N 1
ATOM 1457 C CA . ILE A 1 194 ? -5.641 23.153 -8.443 1.00 91.44 194 ILE A CA 1
ATOM 1458 C C . ILE A 1 194 ? -5.422 23.763 -7.057 1.00 91.44 194 ILE A C 1
ATOM 1460 O O . ILE A 1 194 ? -6.309 24.434 -6.524 1.00 91.44 194 ILE A O 1
ATOM 1464 N N . ILE A 1 195 ? -4.238 23.579 -6.472 1.00 90.50 195 ILE A N 1
ATOM 1465 C CA . ILE A 1 195 ? -3.908 24.131 -5.151 1.00 90.50 195 ILE A CA 1
ATOM 1466 C C . ILE A 1 195 ? -3.963 25.657 -5.162 1.00 90.50 195 ILE A C 1
ATOM 1468 O O . ILE A 1 195 ? -4.485 26.264 -4.223 1.00 90.50 195 ILE A O 1
ATOM 1472 N N . TRP A 1 196 ? -3.444 26.277 -6.221 1.00 91.69 196 TRP A N 1
ATOM 1473 C CA . TRP A 1 196 ? -3.452 27.726 -6.377 1.00 91.69 196 TRP A CA 1
ATOM 1474 C C . TRP A 1 196 ? -4.880 28.271 -6.525 1.00 91.69 196 TRP A C 1
ATOM 1476 O O . TRP A 1 196 ? -5.261 29.186 -5.794 1.00 91.69 196 TRP A O 1
ATOM 1486 N N . LEU A 1 197 ? -5.702 27.653 -7.381 1.00 93.56 197 LEU A N 1
ATOM 1487 C CA . LEU A 1 197 ? -7.104 28.034 -7.590 1.00 93.56 197 LEU A CA 1
ATOM 1488 C C . LEU A 1 197 ? -7.959 27.842 -6.330 1.00 93.56 197 LEU A C 1
ATOM 1490 O O . LEU A 1 197 ? -8.802 28.679 -6.011 1.00 93.56 197 LEU A O 1
ATOM 1494 N N . THR A 1 198 ? -7.730 26.761 -5.585 1.00 91.81 198 THR A N 1
ATOM 1495 C CA . THR A 1 198 ? -8.504 26.429 -4.377 1.00 91.81 198 THR A CA 1
ATOM 1496 C C . THR A 1 198 ? -7.935 27.043 -3.096 1.00 91.81 198 THR A C 1
ATOM 1498 O O . THR A 1 198 ? -8.524 26.873 -2.028 1.00 91.81 198 THR A O 1
ATOM 1501 N N . LYS A 1 199 ? -6.808 27.769 -3.172 1.00 87.19 199 LYS A N 1
ATOM 1502 C CA . LYS A 1 199 ? -6.070 28.316 -2.018 1.00 87.19 199 LYS A CA 1
ATOM 1503 C C . LYS A 1 199 ? -5.820 27.260 -0.932 1.00 87.19 199 LYS A C 1
ATOM 1505 O O . LYS A 1 199 ? -6.110 27.501 0.237 1.00 87.19 199 LYS A O 1
ATOM 1510 N N . GLN A 1 200 ? -5.332 26.085 -1.338 1.00 80.31 200 GLN A N 1
ATOM 1511 C CA . GLN A 1 200 ? -5.080 24.920 -0.468 1.00 80.31 200 GLN A CA 1
ATOM 1512 C C . GLN A 1 200 ? -6.322 24.325 0.224 1.00 80.31 200 GLN A C 1
ATOM 1514 O O . GLN A 1 200 ? -6.182 23.488 1.109 1.00 80.31 200 GLN A O 1
ATOM 1519 N N . LYS A 1 201 ? -7.545 24.716 -0.162 1.00 80.38 201 LYS A N 1
ATOM 1520 C CA . LYS A 1 201 ? -8.771 24.119 0.398 1.00 80.38 201 LYS A CA 1
ATOM 1521 C C . LYS A 1 201 ? -9.201 22.836 -0.307 1.00 80.38 201 LYS A C 1
ATOM 1523 O O . LYS A 1 201 ? -9.976 22.081 0.264 1.00 80.38 201 LYS A O 1
ATOM 1528 N N . GLY A 1 202 ? -8.757 22.627 -1.548 1.00 78.19 202 GLY A N 1
ATOM 1529 C CA . GLY A 1 202 ? -9.130 21.451 -2.334 1.00 78.19 202 GLY A CA 1
ATOM 1530 C C . GLY A 1 202 ? -8.215 20.253 -2.105 1.00 78.19 202 GLY A C 1
ATOM 1531 O O . GLY A 1 202 ? -8.697 19.133 -2.018 1.00 78.19 202 GLY A O 1
ATOM 1532 N N . MET A 1 203 ? -6.903 20.485 -2.034 1.00 82.75 203 MET A N 1
ATOM 1533 C CA . MET A 1 203 ? -5.902 19.420 -2.099 1.00 82.75 203 MET A CA 1
ATOM 1534 C C . MET A 1 203 ? -4.593 19.844 -1.417 1.00 82.75 203 MET A C 1
ATOM 1536 O O . MET A 1 203 ? -4.301 21.043 -1.322 1.00 82.75 203 MET A O 1
ATOM 1540 N N . GLY A 1 204 ? -3.821 18.871 -0.926 1.00 82.44 204 GLY A N 1
ATOM 1541 C CA . GLY A 1 204 ? -2.584 19.099 -0.187 1.00 82.44 204 GLY A CA 1
ATOM 1542 C C . GLY A 1 204 ? -1.378 19.320 -1.102 1.00 82.44 204 GLY A C 1
ATOM 1543 O O . GLY A 1 204 ? -1.337 18.886 -2.247 1.00 82.44 204 GLY A O 1
ATOM 1544 N N . SER A 1 205 ? -0.331 19.972 -0.589 1.00 83.19 205 SER A N 1
ATOM 1545 C CA . SER A 1 205 ? 0.927 20.147 -1.339 1.00 83.19 205 SER A CA 1
ATOM 1546 C C . SER A 1 205 ? 1.692 18.840 -1.567 1.00 83.19 205 SER A C 1
ATOM 1548 O O . SER A 1 205 ? 2.529 18.781 -2.465 1.00 83.19 205 SER A O 1
ATOM 1550 N N . GLY A 1 206 ? 1.400 17.790 -0.790 1.00 82.94 206 GLY A N 1
ATOM 1551 C CA . GLY A 1 206 ? 1.951 16.447 -0.989 1.00 82.94 206 GLY A CA 1
ATOM 1552 C C . GLY A 1 206 ? 1.577 15.848 -2.345 1.00 82.94 206 GLY A C 1
ATOM 1553 O O . GLY A 1 206 ? 2.413 15.207 -2.978 1.00 82.94 206 GLY A O 1
ATOM 1554 N N . ASP A 1 207 ? 0.375 16.143 -2.836 1.00 84.50 207 ASP A N 1
ATOM 1555 C CA . ASP A 1 207 ? -0.162 15.583 -4.079 1.00 84.50 207 ASP A CA 1
ATOM 1556 C C . ASP A 1 207 ? 0.625 16.044 -5.315 1.00 84.50 207 ASP A C 1
ATOM 1558 O O . ASP A 1 207 ? 0.804 15.288 -6.270 1.00 84.50 207 ASP A O 1
ATOM 1562 N N . VAL A 1 208 ? 1.217 17.244 -5.259 1.00 90.56 208 VAL A N 1
ATOM 1563 C CA . VAL A 1 208 ? 2.146 17.743 -6.290 1.00 90.56 208 VAL A CA 1
ATOM 1564 C C . VAL A 1 208 ? 3.375 16.841 -6.400 1.00 90.56 208 VAL A C 1
ATOM 1566 O O . VAL A 1 208 ? 3.807 16.516 -7.505 1.00 90.56 208 VAL A O 1
ATOM 1569 N N . PHE A 1 209 ? 3.929 16.408 -5.264 1.00 89.56 209 PHE A N 1
ATOM 1570 C CA . PHE A 1 209 ? 5.094 15.523 -5.241 1.00 89.56 209 PHE A CA 1
ATOM 1571 C C . PHE A 1 209 ? 4.738 14.105 -5.687 1.00 89.56 209 PHE A C 1
ATOM 1573 O O . PHE A 1 209 ? 5.543 13.479 -6.367 1.00 89.56 209 PHE A O 1
ATOM 1580 N N . ILE A 1 210 ? 3.536 13.614 -5.373 1.00 86.88 210 ILE A N 1
ATOM 1581 C CA . ILE A 1 210 ? 3.060 12.319 -5.877 1.00 86.88 210 ILE A CA 1
ATOM 1582 C C . ILE A 1 210 ? 2.915 12.362 -7.398 1.00 86.88 210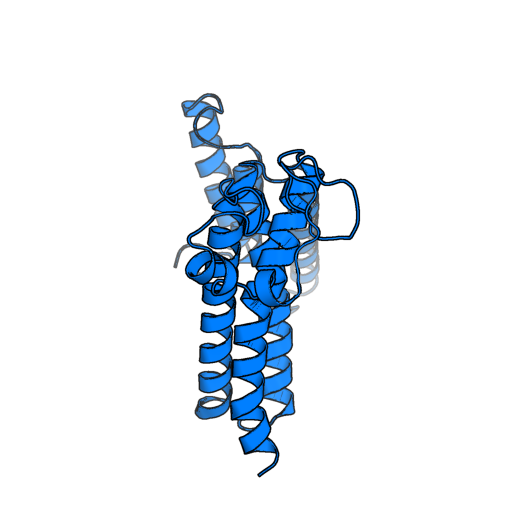 ILE A C 1
ATOM 1584 O O . ILE A 1 210 ? 3.466 11.501 -8.081 1.00 86.88 210 ILE A O 1
ATOM 1588 N N . GLY A 1 211 ? 2.260 13.392 -7.943 1.00 90.00 211 GLY A N 1
ATOM 1589 C CA . GLY A 1 211 ? 2.158 13.581 -9.392 1.00 90.00 211 GLY A CA 1
ATOM 1590 C C . GLY A 1 211 ? 3.529 13.652 -10.071 1.00 90.00 211 GLY A C 1
ATOM 1591 O O . GLY A 1 211 ? 3.743 13.020 -11.106 1.00 90.00 211 GLY A O 1
ATOM 1592 N N . LEU A 1 212 ? 4.484 14.346 -9.442 1.00 91.69 212 LEU A N 1
ATOM 1593 C CA . LEU A 1 212 ? 5.866 14.412 -9.910 1.00 91.69 212 LEU A CA 1
ATOM 1594 C C . LEU A 1 212 ? 6.544 13.032 -9.915 1.00 91.69 212 LEU A C 1
ATOM 1596 O O . LEU A 1 212 ? 7.160 12.665 -10.911 1.00 91.69 212 LEU A O 1
ATOM 1600 N N . ILE A 1 213 ? 6.424 12.265 -8.825 1.00 89.56 213 ILE A N 1
ATOM 1601 C CA . ILE A 1 213 ? 7.004 10.919 -8.689 1.00 89.56 213 ILE A CA 1
ATOM 1602 C C . ILE A 1 213 ? 6.453 9.985 -9.764 1.00 89.56 213 ILE A C 1
ATOM 1604 O O . ILE A 1 213 ? 7.235 9.300 -10.422 1.00 89.56 213 ILE A O 1
ATOM 1608 N N . ILE A 1 214 ? 5.132 9.960 -9.957 1.00 88.50 214 ILE A N 1
ATOM 1609 C CA . ILE A 1 214 ? 4.479 9.066 -10.919 1.00 88.50 214 ILE A CA 1
ATOM 1610 C C . ILE A 1 214 ? 4.941 9.405 -12.340 1.00 88.50 214 ILE A C 1
ATOM 1612 O O . ILE A 1 214 ? 5.437 8.524 -13.042 1.00 88.50 214 ILE A O 1
ATOM 1616 N N . GLY A 1 215 ? 4.873 10.680 -12.740 1.00 90.69 215 GLY A N 1
ATOM 1617 C CA . GLY A 1 215 ? 5.283 11.096 -14.082 1.00 90.69 215 GLY A CA 1
ATOM 1618 C C . GLY A 1 215 ? 6.774 10.870 -14.360 1.00 90.69 215 GLY A C 1
ATOM 1619 O O . GLY A 1 215 ? 7.125 10.362 -15.424 1.00 90.69 215 GLY A O 1
ATOM 1620 N N . LEU A 1 216 ? 7.649 11.159 -13.388 1.00 90.56 216 LEU A N 1
ATOM 1621 C CA . LEU A 1 216 ? 9.092 10.925 -13.521 1.00 90.56 216 LEU A CA 1
ATOM 1622 C C . LEU A 1 216 ? 9.477 9.439 -13.512 1.00 90.56 216 LEU A C 1
ATOM 1624 O O . LEU A 1 216 ? 10.559 9.100 -13.988 1.00 90.56 216 LEU A O 1
ATOM 1628 N N . SER A 1 217 ? 8.640 8.565 -12.951 1.00 87.50 217 SER A N 1
ATOM 1629 C CA . SER A 1 217 ? 8.931 7.128 -12.869 1.00 87.50 217 SER A CA 1
ATOM 1630 C C . SER A 1 217 ? 8.413 6.359 -14.082 1.00 87.50 217 SER A C 1
ATOM 1632 O O . SER A 1 217 ? 9.104 5.469 -14.570 1.00 87.50 217 SER A O 1
ATOM 1634 N N . LEU A 1 218 ? 7.207 6.685 -14.558 1.00 86.12 218 LEU A N 1
ATOM 1635 C CA . LEU A 1 218 ? 6.505 5.900 -15.577 1.00 86.12 218 LEU A CA 1
ATOM 1636 C C . LEU A 1 218 ? 6.679 6.441 -16.997 1.00 86.12 218 LEU A C 1
ATOM 1638 O O . LEU A 1 218 ? 6.800 5.639 -17.918 1.00 86.12 218 LEU A O 1
ATOM 1642 N N . GLY A 1 219 ? 6.704 7.765 -17.185 1.00 85.38 219 GLY A N 1
ATOM 1643 C CA . GLY A 1 219 ? 6.735 8.360 -18.527 1.00 85.38 219 GLY A CA 1
ATOM 1644 C C . GLY A 1 219 ? 5.473 8.070 -19.353 1.00 85.38 219 GLY A C 1
ATOM 1645 O O . GLY A 1 219 ? 4.455 7.583 -18.847 1.00 85.38 219 GLY A O 1
ATOM 1646 N N . TRP A 1 220 ? 5.504 8.404 -20.637 1.00 83.62 220 TRP A N 1
ATOM 1647 C CA . TRP A 1 220 ? 4.385 8.163 -21.549 1.00 83.62 220 TRP A CA 1
ATOM 1648 C C . TRP A 1 220 ? 4.576 6.825 -22.283 1.00 83.62 220 TRP A C 1
ATOM 1650 O O . TRP A 1 220 ? 5.668 6.563 -22.783 1.00 83.62 220 TRP A O 1
ATOM 1660 N N . PRO A 1 221 ? 3.536 5.982 -22.450 1.00 82.56 221 PRO A N 1
ATOM 1661 C CA . PRO A 1 221 ? 2.115 6.202 -22.145 1.00 82.56 221 PRO A CA 1
ATOM 1662 C C . PRO A 1 221 ? 1.676 5.748 -20.747 1.00 82.56 221 PRO A C 1
ATOM 1664 O O . PRO A 1 221 ? 0.562 6.063 -20.341 1.00 82.56 221 PRO A O 1
ATOM 1667 N N . ALA A 1 222 ? 2.541 5.050 -20.007 1.00 78.75 222 ALA A N 1
ATOM 1668 C CA . ALA A 1 222 ? 2.190 4.355 -18.766 1.00 78.75 222 ALA A CA 1
ATOM 1669 C C . ALA A 1 222 ? 1.654 5.266 -17.646 1.00 78.75 222 ALA A C 1
ATOM 1671 O O . ALA A 1 222 ? 1.015 4.783 -16.720 1.00 78.75 222 ALA A O 1
ATOM 1672 N N . THR A 1 223 ? 1.907 6.576 -17.710 1.00 73.56 223 THR A N 1
ATOM 1673 C CA . THR A 1 223 ? 1.342 7.540 -16.753 1.00 73.56 223 THR A CA 1
ATOM 1674 C C . THR A 1 223 ? -0.137 7.861 -17.032 1.00 73.56 223 THR A C 1
ATOM 1676 O O . THR A 1 223 ? -0.865 8.230 -16.114 1.00 73.56 223 THR A O 1
ATOM 1679 N N . VAL A 1 224 ? -0.587 7.760 -18.289 1.00 71.38 224 VAL A N 1
ATOM 1680 C CA . VAL A 1 224 ? -1.895 8.281 -18.746 1.00 71.38 224 VAL A CA 1
ATOM 1681 C C . VAL A 1 224 ? -2.898 7.175 -19.091 1.00 71.38 224 VAL A C 1
ATOM 1683 O O . VAL A 1 224 ? -4.102 7.422 -19.053 1.00 71.38 224 VAL A O 1
ATOM 1686 N N . THR A 1 225 ? -2.419 5.976 -19.423 1.00 51.75 225 THR A N 1
ATOM 1687 C CA . THR A 1 225 ? -3.239 4.780 -19.686 1.00 51.75 225 THR A CA 1
ATOM 1688 C C . THR A 1 225 ? -3.513 3.989 -18.421 1.00 51.75 225 THR A C 1
ATOM 1690 O O . THR A 1 225 ? -4.685 3.613 -18.214 1.00 51.75 225 THR A O 1
#

InterPro domains:
  IPR000045 Prepilin type IV endopeptidase, peptidase domain [PF01478] (122-223)
  IPR010627 Prepilin peptidase A24, N-terminal [PF06750] (17-97)
  IPR050882 Prepilin leader peptidase/N-methyltransferase [PTHR30487] (12-223)

pLDDT: mean 85.21, std 8.35, range [46.44, 95.5]

Foldseek 3Di:
DVLVVLLPVVLVVLLQVQLLLLLVLLVVLCVVVVVAPDDDDFDADRPPRHGDDVCCSRQPVNCVVLVQADPPPRHGHPCLSNVSSVLSNVLSNVLSVVLNCCCPPPHSDSVVSVVSSVVSSVVSSVVSSQVSNCVPPVDDPLVVLVVLLVVLVVVLVVVLVVCVVPVPPPPPAPGVDPQLVVQLCVQLVVVVVVCVVCVNPPHDNSSSSVSNNLSRRQGPPRSPD

Sequence (225 aa):
MVTTYIGSILPILVLALGPVLASFLAAQVMRENGFTGAKGNRSVCDHCGYQLQPIDLIPLLSFVMLRGRCRKCGERIDPRVWLAEIIGLTLFGILAIGIDCFATTVSTDGTAVFGYALFGGIVLSCLLVLSIQDIFTFSIPLRFTQISAGIVILANILAVIVRLADPGALPWLHLGNLDNLLCGLAYAGFFQIIIWLTKQKGMGSGDVFIGLIIGLSLGWPATVT

Secondary structure (DSSP, 8-state):
-HHHHHHHHHHHHHHHHHHHHHHHHHHHHHHHTTSS---SSS-B-TTT-PBPPGGGGSTTHHHHHTTTB-TTT-PBPPHHHHHHHHHHHHHHHHHHHHHHHHHHHT---HHHHHHHHHHHHHHHHHHHHHHHHHHHHS---HHHHHHHHHHHHHHHHHHHHHHHH-TTS-TT--TTSHHHHHHHHHHHHHHHHHHHHHTTSSS-HHHHHHHHHHHHHH-TTTTT-